Protein 6GX2 (pdb70)

GO terms:
  GO:0004380 glycoprotein-fucosylgalactoside alpha-N-acetylgalactosaminyltransferase activi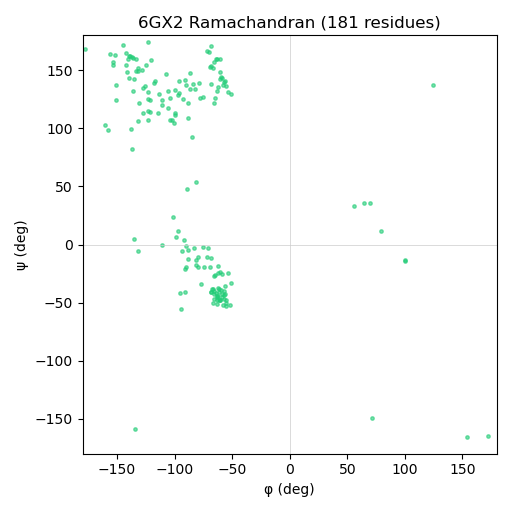ty (F, EXP)
  GO:0004381 fucosylgalactoside 3-alpha-galactosyltransferase activity (F, EXP)
  GO:0005794 Golgi apparatus (C, IDA)
  GO:0000139 Golgi membrane (C, TAS)
  GO:0005576 extracellular region (C, TAS)
  GO:0000166 nucleotide binding (F, IMP)
  GO:0030145 manganese ion binding (F, IMP)
  GO:0003823 antigen binding (F, IMP)

Nearest PDB structures (foldseek):
  5bxc-assembly1_A  TM=1.002E+00  e=4.388E-66  Homo sapiens
  5m79-assembly1_A  TM=1.002E+00  e=5.621E-66  Homo sapiens
  5c1g-assembly1_A-2  TM=1.000E+00  e=1.780E-63  Homo sapiens
  2rj6-assembly1_A  TM=9.856E-01  e=3.654E-61  Homo sapiens
  2riz-assembly1_A  TM=9.857E-01  e=9.250E-61  Homo sapiens

Structure (mmCIF, N/CA/C/O backbone):
data_6GX2
#
_entry.id   6GX2
#
_cell.length_a   52.569
_cell.length_b   148.682
_cell.length_c   79.677
_cell.angle_alpha   90.00
_cell.angle_beta   90.00
_cell.angle_gamma   90.00
#
_symmetry.space_group_name_H-M   'C 2 2 21'
#
loop_
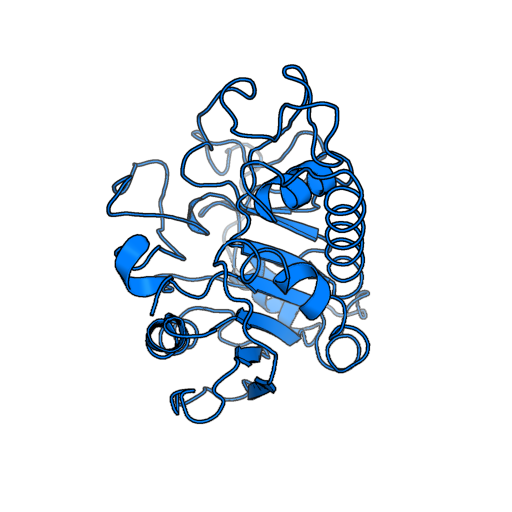_entity.id
_entity.type
_entity.pdbx_description
1 polymer 'ABO blood group (transferase A, alpha 1-3-N-acetylgalactosaminyltransferase transferase B, alpha 1-3-galactosyltransferase)'
2 non-polymer 'MANGANESE (II) ION'
3 non-polymer "URIDINE-5'-DIPHOSPHATE"
4 non-polymer GLYCEROL
5 non-polymer 1,2-ETHANEDIOL
6 non-polymer 'SULFATE ION'
7 water water
#
loop_
_atom_site.group_PDB
_atom_site.id
_atom_site.type_symbol
_atom_site.label_atom_id
_atom_site.label_alt_id
_atom_site.label_comp_id
_atom_site.label_asym_id
_atom_site.label_entity_id
_atom_site.label_seq_id
_atom_site.pdbx_PDB_ins_code
_atom_site.Cartn_x
_atom_site.Cartn_y
_atom_site.Cartn_z
_atom_site.occupancy
_atom_site.B_iso_or_equiv
_atom_site.auth_seq_id
_atom_site.auth_comp_id
_atom_site.auth_asym_id
_atom_site.auth_atom_id
_atom_site.pdbx_PDB_model_num
ATOM 1 N N . ALA A 1 2 ? -12.404 -33.648 -20.874 0.70 23.43 58 ALA A N 1
ATOM 2 C CA . ALA A 1 2 ? -11.062 -34.316 -20.574 0.70 26.34 58 ALA A CA 1
ATOM 3 C C . ALA A 1 2 ? -9.950 -33.253 -20.611 0.70 26.61 58 ALA A C 1
ATOM 4 O O . ALA A 1 2 ? -10.249 -32.141 -20.982 0.70 32.52 58 ALA A O 1
ATOM 6 N N . ILE A 1 3 ? -8.717 -33.596 -20.172 0.70 31.43 59 ILE A N 1
ATOM 7 C CA . ILE A 1 3 ? -7.507 -32.702 -20.248 0.70 27.94 59 ILE A CA 1
ATOM 8 C C . ILE A 1 3 ? -6.404 -33.430 -21.019 0.70 30.49 59 ILE A C 1
ATOM 9 O O . ILE A 1 3 ? -6.234 -34.644 -20.875 0.70 37.38 59 ILE A O 1
ATOM 14 N N A GLY A 1 4 ? -5.558 -32.667 -21.713 0.50 38.29 60 GLY A N 1
ATOM 15 N N B GLY A 1 4 ? -5.717 -32.662 -21.872 0.50 28.83 60 GLY A N 1
ATOM 16 C CA A GLY A 1 4 ? -4.385 -33.209 -22.381 0.50 40.93 60 GLY A CA 1
ATOM 17 C CA B GLY A 1 4 ? -4.532 -33.098 -22.567 0.50 26.87 60 GLY A CA 1
ATOM 18 C C A GLY A 1 4 ? -4.453 -32.886 -23.854 0.50 42.41 60 GLY A C 1
ATOM 19 C C B GLY A 1 4 ? -4.848 -34.111 -23.650 0.50 22.13 60 GLY A C 1
ATOM 20 O O A GLY A 1 4 ? -3.625 -33.310 -24.645 0.50 48.69 60 GLY A O 1
ATOM 21 O O B GLY A 1 4 ? -4.037 -34.969 -23.935 0.50 30.88 60 GLY A O 1
ATOM 22 N N A GLU A 1 5 ? -5.507 -32.144 -24.190 0.50 39.74 61 GLU A N 1
ATOM 23 N N B GLU A 1 5 ? -6.046 -34.028 -24.242 0.50 22.79 61 GLU A N 1
ATOM 24 C CA A GLU A 1 5 ? -5.746 -31.671 -25.515 0.50 31.80 61 GLU A CA 1
ATOM 25 C CA B GLU A 1 5 ? -6.411 -34.928 -25.343 0.50 20.45 61 GLU A CA 1
ATOM 26 C C A GLU A 1 5 ? -5.940 -32.759 -26.575 0.50 24.43 61 GLU A C 1
ATOM 27 C C B GLU A 1 5 ? -6.349 -34.163 -26.658 0.50 16.87 61 GLU A C 1
ATOM 28 O O A GLU A 1 5 ? -4.985 -33.145 -27.309 0.50 20.44 61 GLU A O 1
ATOM 29 O O B GLU A 1 5 ? -6.309 -32.936 -26.636 0.50 17.50 61 GLU A O 1
ATOM 40 N N A PHE A 1 6 ? -7.197 -33.220 -26.665 0.50 17.21 62 PHE A N 1
ATOM 41 N N B PHE A 1 6 ? -6.371 -34.904 -27.774 0.50 17.05 62 PHE A N 1
ATOM 42 C CA A PHE A 1 6 ? -7.649 -33.800 -27.908 0.50 16.36 62 PHE A CA 1
ATOM 43 C CA B PHE A 1 6 ? -6.404 -34.323 -29.105 0.50 16.00 62 PHE A CA 1
ATOM 44 C C A PHE A 1 6 ? -7.295 -32.861 -29.058 0.50 13.31 62 PHE A C 1
ATOM 45 C C B PHE A 1 6 ? -7.497 -33.252 -29.168 0.50 17.10 62 PHE A C 1
ATOM 46 O O A PHE A 1 6 ? -7.295 -31.638 -28.884 0.50 14.47 62 PHE A O 1
ATOM 47 O O B PHE A 1 6 ? -8.612 -33.435 -28.703 0.50 19.17 62 PHE A O 1
ATOM 62 N N A MET A 1 7 ? -7.005 -33.452 -30.223 0.50 12.68 63 MET A N 1
ATOM 63 N N B MET A 1 7 ? -7.131 -32.127 -29.783 0.50 19.30 63 MET A N 1
ATOM 64 C CA A MET A 1 7 ? -6.797 -32.707 -31.450 0.50 13.84 63 MET A CA 1
ATOM 65 C CA B MET A 1 7 ? -7.873 -30.903 -29.774 0.50 19.46 63 MET A CA 1
ATOM 66 C C A MET A 1 7 ? -8.159 -32.243 -31.976 0.50 12.15 63 MET A C 1
ATOM 67 C C B MET A 1 7 ? -8.219 -30.598 -31.237 0.50 17.37 63 MET A C 1
ATOM 68 O O A MET A 1 7 ? -8.986 -33.076 -32.302 0.50 14.87 63 MET A O 1
ATOM 69 O O B MET A 1 7 ? -7.298 -30.356 -32.046 0.50 20.13 63 MET A O 1
ATOM 78 N N A VAL A 1 8 ? -8.386 -30.928 -32.044 0.60 13.00 64 VAL A N 1
ATOM 79 N N B VAL A 1 8 ? -9.515 -30.646 -31.612 0.40 15.21 64 VAL A N 1
ATOM 80 C CA A VAL A 1 8 ? -9.678 -30.326 -32.386 0.60 12.09 64 VAL A CA 1
ATOM 81 C CA B VAL A 1 8 ? -10.011 -30.325 -32.980 0.40 13.78 64 VAL A CA 1
ATOM 82 C C A VAL A 1 8 ? -9.323 -29.020 -33.098 0.60 11.78 64 VAL A C 1
ATOM 83 C C B VAL A 1 8 ? -9.820 -28.825 -33.255 0.40 10.92 64 VAL A C 1
ATOM 84 O O A VAL A 1 8 ? -8.213 -28.504 -32.990 0.60 15.02 64 VAL A O 1
ATOM 85 O O B VAL A 1 8 ? -9.676 -28.037 -32.328 0.40 10.83 64 VAL A O 1
ATOM 92 N N A SER A 1 9 ? -10.250 -28.515 -33.900 0.50 10.89 65 SER A N 1
ATOM 93 N N B SER A 1 9 ? -9.854 -28.444 -34.540 0.50 10.96 65 SER A N 1
ATOM 94 C CA A SER A 1 9 ? -10.051 -27.293 -34.633 0.50 10.26 65 SER A CA 1
ATOM 95 C CA B SER A 1 9 ? -9.860 -27.052 -34.942 0.50 10.84 65 SER A CA 1
ATOM 96 C C A SER A 1 9 ? -11.130 -26.288 -34.236 0.50 9.71 65 SER A C 1
ATOM 97 C C B SER A 1 9 ? -11.027 -26.293 -34.297 0.50 9.84 65 SER A C 1
ATOM 98 O O A SER A 1 9 ? -12.312 -26.648 -34.208 0.50 11.90 65 SER A O 1
ATOM 99 O O B SER A 1 9 ? -12.145 -26.806 -34.152 0.50 12.07 65 SER A O 1
ATOM 104 N N . LEU A 1 10 ? -10.771 -25.029 -34.001 1.00 8.84 66 LEU A N 1
ATOM 105 C CA . LEU A 1 10 ? -11.801 -24.050 -33.754 1.00 8.40 66 LEU A CA 1
ATOM 106 C C . LEU A 1 10 ? -12.575 -23.791 -35.032 1.00 8.81 66 LEU A C 1
ATOM 107 O O . LEU A 1 10 ? -12.016 -23.780 -36.123 1.00 11.05 66 LEU A O 1
ATOM 112 N N . PRO A 1 11 ? -13.883 -23.484 -34.924 1.00 9.41 67 PRO A N 1
ATOM 113 C CA . PRO A 1 11 ? -14.610 -23.004 -36.086 1.00 10.23 67 PRO A CA 1
ATOM 114 C C . PRO A 1 11 ? -14.200 -21.580 -36.462 1.00 9.69 67 PRO A C 1
ATOM 115 O O . PRO A 1 11 ? -13.585 -20.873 -35.646 1.00 10.60 67 PRO A O 1
ATOM 119 N N . ARG A 1 12 ? -14.578 -21.130 -37.660 1.00 9.85 68 ARG A N 1
A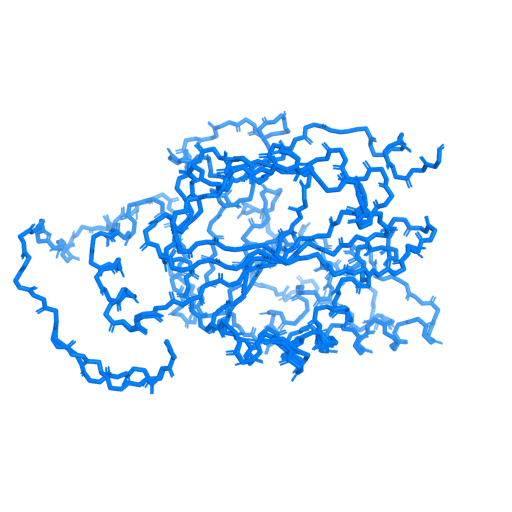TOM 120 C CA . ARG A 1 12 ? -14.445 -19.724 -38.025 1.00 9.98 68 ARG A CA 1
ATOM 121 C C . ARG A 1 12 ? -15.171 -18.881 -36.991 1.00 9.00 68 ARG A C 1
ATOM 122 O O . ARG A 1 12 ? -16.312 -19.170 -36.633 1.00 9.62 68 ARG A O 1
ATOM 130 N N . MET A 1 13 ? -14.540 -17.792 -36.576 1.00 8.76 69 MET A N 1
ATOM 131 C CA . MET A 1 13 ? -15.101 -16.839 -35.638 1.00 9.19 69 MET A CA 1
ATOM 132 C C . MET A 1 13 ? -14.746 -15.429 -36.098 1.00 10.28 69 MET A C 1
ATOM 133 O O . MET A 1 13 ? -13.648 -15.206 -36.566 1.00 13.90 69 MET A O 1
ATOM 138 N N . VAL A 1 14 ? -15.671 -14.487 -35.911 1.00 11.54 70 VAL A N 1
ATOM 139 C CA . VAL A 1 14 ? -15.464 -13.094 -36.224 1.00 12.53 70 VAL A CA 1
ATOM 140 C C . VAL A 1 14 ? -15.415 -12.338 -34.893 1.00 10.70 70 VAL A C 1
ATOM 141 O O . VAL A 1 14 ? -16.354 -12.340 -34.140 1.00 13.33 70 VAL A O 1
ATOM 145 N N . TYR A 1 15 ? -14.281 -11.679 -34.634 1.00 9.86 71 TYR A N 1
ATOM 146 C CA . TYR A 1 15 ? -14.104 -10.907 -33.413 1.00 10.20 71 TYR A CA 1
ATOM 147 C C . TYR A 1 15 ? -13.040 -9.864 -33.687 1.00 10.63 71 TYR A C 1
ATOM 148 O O . TYR A 1 15 ? -12.293 -9.952 -34.658 1.00 10.57 71 TYR A O 1
ATOM 157 N N . PRO A 1 16 ? -12.934 -8.838 -32.825 1.00 13.16 72 PRO A N 1
ATOM 158 C CA . PRO A 1 16 ? -11.951 -7.782 -33.047 1.00 14.14 72 PRO A CA 1
ATOM 159 C C . PRO A 1 16 ? -10.517 -8.329 -33.066 1.00 13.12 72 PRO A C 1
ATOM 160 O O . PRO A 1 16 ? -10.153 -9.165 -32.253 1.00 14.06 72 PRO A O 1
ATOM 164 N N . GLN A 1 17 ? -9.718 -7.755 -33.945 1.00 13.68 73 GLN A N 1
ATOM 165 C CA . GLN A 1 17 ? -8.313 -8.125 -34.024 1.00 12.78 73 GLN A CA 1
ATOM 166 C C . GLN A 1 17 ? -7.597 -7.692 -32.746 1.00 11.34 73 GLN A C 1
ATOM 167 O O . GLN A 1 17 ? -7.756 -6.543 -32.324 1.00 13.97 73 GLN A O 1
ATOM 173 N N A PRO A 1 18 ? -6.707 -8.545 -32.175 0.60 10.40 74 PRO A N 1
ATOM 174 N N B PRO A 1 18 ? -6.776 -8.548 -32.107 0.40 11.31 74 PRO A N 1
ATOM 175 C CA A PRO A 1 18 ? -5.837 -8.102 -31.088 0.60 9.69 74 PRO A CA 1
ATOM 176 C CA B PRO A 1 18 ? -5.946 -8.067 -31.003 0.40 10.80 74 PRO A CA 1
ATOM 177 C C A PRO A 1 18 ? -4.976 -6.935 -31.556 0.60 9.54 74 PRO A C 1
ATOM 178 C C B PRO A 1 18 ? -4.755 -7.202 -31.439 0.40 12.58 74 PRO A C 1
ATOM 179 O O A PRO A 1 18 ? -4.607 -6.877 -32.706 0.60 12.26 74 PRO A O 1
ATOM 180 O O B PRO A 1 18 ? -3.813 -7.716 -32.061 0.40 17.91 74 PRO A O 1
ATOM 187 N N A LYS A 1 19 ? -4.642 -6.069 -30.609 0.60 10.77 75 LYS A N 1
ATOM 188 N N B LYS A 1 19 ? -4.813 -5.921 -31.050 0.40 13.13 75 LYS A N 1
ATOM 189 C CA A LYS A 1 19 ? -3.932 -4.845 -30.867 0.60 12.78 75 LYS A CA 1
ATOM 190 C CA B LYS A 1 19 ? -3.822 -4.905 -31.382 0.40 14.44 75 LYS A CA 1
ATOM 191 C C A LYS A 1 19 ? -2.486 -4.973 -30.347 0.60 11.22 75 LYS A C 1
ATOM 192 C C B LYS A 1 19 ? -2.583 -5.067 -30.493 0.40 12.31 75 LYS A C 1
ATOM 193 O O A LYS A 1 19 ? -2.272 -4.680 -29.196 0.60 10.29 75 LYS A O 1
ATOM 194 O O B LYS A 1 19 ? -2.599 -4.874 -29.293 0.40 13.36 75 LYS A O 1
ATOM 205 N N . VAL A 1 20 ? -1.499 -5.376 -31.187 1.00 11.33 76 VAL A N 1
ATOM 206 C CA . VAL A 1 20 ? -0.190 -5.659 -30.637 1.00 10.05 76 VAL A CA 1
ATOM 207 C C . VAL A 1 20 ? 0.405 -4.449 -29.927 1.00 9.86 76 VAL A C 1
ATOM 208 O O . VAL A 1 20 ? 1.145 -4.592 -28.926 1.00 9.72 76 VAL A O 1
ATOM 212 N N . LEU A 1 21 ? 0.132 -3.255 -30.465 1.00 10.42 77 LEU A N 1
ATOM 213 C CA . LEU A 1 21 ? 0.735 -2.067 -29.956 1.00 11.79 77 LEU A CA 1
ATOM 214 C C . LEU A 1 21 ? -0.220 -1.270 -29.045 1.00 12.77 77 LEU A C 1
ATOM 215 O O . LEU A 1 21 ? 0.022 -0.082 -28.773 1.00 14.50 77 LEU A O 1
ATOM 220 N N . THR A 1 22 ? -1.212 -1.962 -28.457 1.00 12.91 78 THR A N 1
ATOM 221 C CA . THR A 1 22 ? -2.051 -1.365 -27.430 1.00 14.30 78 THR A CA 1
ATOM 222 C C . THR A 1 22 ? -2.162 -2.309 -26.246 1.00 13.12 78 THR A C 1
ATOM 223 O O . THR A 1 22 ? -2.648 -3.442 -26.409 1.00 14.87 78 THR A O 1
ATOM 227 N N A PRO A 1 23 ? -1.724 -1.888 -25.033 0.55 14.02 79 PRO A N 1
ATOM 228 N N B PRO A 1 23 ? -1.629 -1.961 -25.059 0.45 13.53 79 PRO A N 1
ATOM 229 C CA A PRO A 1 23 ? -1.823 -2.753 -23.860 0.55 13.07 79 PRO A CA 1
ATOM 230 C CA B PRO A 1 23 ? -1.873 -2.782 -23.881 0.45 13.93 79 PRO A CA 1
ATOM 231 C C A PRO A 1 23 ? -3.290 -3.013 -23.508 0.55 12.79 79 PRO A C 1
ATOM 232 C C B PRO A 1 23 ? -3.357 -3.084 -23.695 0.45 13.65 79 PRO A C 1
ATOM 233 O O A PRO A 1 23 ? -4.097 -2.091 -23.603 0.55 12.05 79 PRO A O 1
ATOM 234 O O B PRO A 1 23 ? -4.241 -2.282 -24.096 0.45 13.53 79 PRO A O 1
ATOM 241 N N . CYS A 1 24 ? -3.623 -4.245 -23.101 1.00 13.36 80 CYS A N 1
ATOM 242 C CA . CYS A 1 24 ? -5.031 -4.563 -22.780 1.00 14.10 80 CYS A CA 1
ATOM 243 C C . CYS A 1 24 ? -5.488 -3.898 -21.472 1.00 13.40 80 CYS A C 1
ATOM 244 O O . CYS A 1 24 ? -6.653 -3.679 -21.271 1.00 16.04 80 CYS A O 1
ATOM 247 N N . ARG A 1 25 ? -4.552 -3.636 -20.576 1.00 12.51 81 ARG A N 1
ATOM 248 C CA . ARG A 1 25 ? -4.793 -2.874 -19.353 1.00 12.23 81 ARG A CA 1
ATOM 249 C C . ARG A 1 25 ? -3.554 -1.996 -19.200 1.00 14.79 81 ARG A C 1
ATOM 250 O O . ARG A 1 25 ? -2.407 -2.475 -19.415 1.00 16.74 81 ARG A O 1
ATOM 258 N N A LYS A 1 26 ? -3.766 -0.744 -18.809 0.50 13.71 82 LYS A N 1
ATOM 259 N N B LYS A 1 26 ? -3.749 -0.730 -18.855 0.50 14.10 82 LYS A N 1
ATOM 260 C CA A LYS A 1 26 ? -2.675 0.199 -18.570 0.50 16.94 82 LYS A CA 1
ATOM 261 C CA B LYS A 1 26 ? -2.615 0.143 -18.588 0.50 17.09 82 LYS A CA 1
ATOM 262 C C A LYS A 1 26 ? -2.441 0.382 -17.066 0.50 15.94 82 LYS A C 1
ATOM 263 C C B LYS A 1 26 ? -2.579 0.548 -17.110 0.50 13.90 82 LYS A C 1
ATOM 264 O O A LYS A 1 26 ? -1.396 0.872 -16.634 0.50 17.99 82 LYS A O 1
ATOM 265 O O B LYS A 1 26 ? -1.810 1.405 -16.751 0.50 14.72 82 LYS A O 1
ATOM 276 N N . ASP A 1 27 ? -3.392 -0.096 -16.268 1.00 11.30 83 ASP A N 1
ATOM 277 C CA . ASP A 1 27 ? -3.453 0.210 -14.832 1.00 11.64 83 ASP A CA 1
ATOM 278 C C . ASP A 1 27 ? -2.994 -0.952 -13.944 1.00 11.07 83 ASP A C 1
ATOM 279 O O . ASP A 1 27 ? -2.866 -0.776 -12.744 1.00 13.68 83 ASP A O 1
ATOM 284 N N . VAL A 1 28 ? -2.851 -2.156 -14.511 1.00 9.64 84 VAL A N 1
ATOM 285 C CA . VAL A 1 28 ? -2.544 -3.352 -13.731 1.00 8.68 84 VAL A CA 1
ATOM 286 C C . VAL A 1 28 ? -1.556 -4.242 -14.478 1.00 8.44 84 VAL A C 1
ATOM 287 O O . VAL A 1 28 ? -1.454 -4.203 -15.688 1.00 9.36 84 VAL A O 1
ATOM 291 N N . LEU A 1 29 ? -0.914 -5.099 -13.699 1.00 7.79 85 LEU A N 1
ATOM 292 C CA . LEU A 1 29 ? -0.060 -6.166 -14.199 1.00 7.26 85 LEU A CA 1
ATOM 293 C C . LEU A 1 29 ? -0.932 -7.312 -14.689 1.00 6.53 85 LEU A C 1
ATOM 294 O O . LEU A 1 29 ? -1.742 -7.837 -13.922 1.00 6.95 85 LEU A O 1
ATOM 299 N N . VAL A 1 30 ? -0.733 -7.735 -15.952 1.00 6.25 86 VAL A N 1
ATOM 300 C CA . VAL A 1 30 ? -1.578 -8.783 -16.530 1.00 6.01 86 VAL A CA 1
ATOM 301 C C . VAL A 1 30 ? -0.840 -10.087 -16.786 1.00 5.46 86 VAL A C 1
ATOM 302 O O . VAL A 1 30 ? -1.420 -11.049 -17.275 1.00 5.44 86 VAL A O 1
ATOM 306 N N A VAL A 1 31 ? 0.445 -10.146 -16.398 0.60 6.24 87 VAL A N 1
ATOM 307 N N B VAL A 1 31 ? 0.463 -10.152 -16.467 0.40 5.99 87 VAL A N 1
ATOM 308 C CA A VAL A 1 31 ? 1.212 -11.377 -16.516 0.60 5.69 87 VAL A CA 1
ATOM 309 C CA B VAL A 1 31 ? 1.239 -11.400 -16.581 0.40 5.68 87 VAL A CA 1
ATOM 310 C C A VAL A 1 31 ? 2.253 -11.376 -15.396 0.60 5.21 87 VAL A C 1
ATOM 311 C C B VAL A 1 31 ? 2.257 -11.389 -15.432 0.40 5.04 87 VAL A C 1
ATOM 312 O O A VAL A 1 31 ? 2.855 -10.339 -15.115 0.60 6.81 87 VAL A O 1
ATOM 313 O O B VAL A 1 31 ? 2.854 -10.350 -15.168 0.40 5.86 87 VAL A O 1
ATOM 320 N N . THR A 1 32 ? 2.444 -12.524 -14.753 1.00 5.11 88 THR A N 1
ATOM 321 C CA . THR A 1 32 ? 3.442 -12.604 -13.701 1.00 5.40 88 THR A CA 1
ATOM 322 C C . THR A 1 32 ? 4.841 -12.692 -14.298 1.00 5.55 88 THR A C 1
ATOM 323 O O . THR A 1 32 ? 5.003 -12.984 -15.492 1.00 5.66 88 THR A O 1
ATOM 327 N N A PRO A 1 33 ? 5.891 -12.538 -13.472 0.55 5.80 89 PRO A N 1
ATOM 328 N N B PRO A 1 33 ? 5.905 -12.550 -13.488 0.45 6.09 89 PRO A N 1
ATOM 329 C CA A PRO A 1 33 ? 7.257 -12.688 -13.972 0.55 6.08 89 PRO A CA 1
ATOM 330 C CA B PRO A 1 33 ? 7.248 -12.671 -14.049 0.45 6.50 89 PRO A CA 1
ATOM 331 C C A PRO A 1 33 ? 7.620 -14.096 -14.439 0.55 5.59 89 PRO A C 1
ATOM 332 C C B PRO A 1 33 ? 7.634 -14.102 -14.431 0.45 5.66 89 PRO A C 1
ATOM 333 O O A PRO A 1 33 ? 8.651 -14.266 -15.086 0.55 6.85 89 PRO A O 1
ATOM 334 O O B PRO A 1 33 ? 8.688 -14.293 -15.030 0.45 6.53 89 PRO A O 1
ATOM 341 N N . TRP A 1 34 ? 6.790 -15.095 -14.123 1.00 5.38 90 TRP A N 1
ATOM 342 C CA . TRP A 1 34 ? 6.963 -16.431 -14.637 1.00 5.27 90 TRP A CA 1
ATOM 343 C C . TRP A 1 34 ? 5.967 -16.748 -15.764 1.00 5.12 90 TRP A C 1
ATOM 344 O O . TRP A 1 34 ? 5.747 -17.896 -16.103 1.00 6.32 90 TRP A O 1
ATOM 355 N N . LEU A 1 35 ? 5.445 -15.689 -16.380 1.00 4.96 91 LEU A N 1
ATOM 356 C CA . LEU A 1 35 ? 4.617 -15.790 -17.593 1.00 5.42 91 LEU A CA 1
ATOM 357 C C . LEU A 1 35 ? 3.298 -16.539 -17.335 1.00 5.97 91 LEU A C 1
ATOM 358 O O . LEU A 1 35 ? 2.768 -17.189 -18.209 1.00 9.88 91 LEU A O 1
ATOM 363 N N . ALA A 1 36 ? 2.726 -16.355 -16.152 1.00 5.18 92 ALA A N 1
ATOM 364 C CA . ALA A 1 36 ? 1.364 -16.783 -15.904 1.00 5.53 92 ALA A CA 1
ATOM 365 C C . ALA A 1 36 ? 0.441 -15.591 -16.103 1.00 5.08 92 ALA A C 1
ATOM 366 O O . ALA A 1 36 ? 0.654 -14.529 -15.495 1.00 5.90 92 ALA A O 1
ATOM 368 N N . PRO A 1 37 ? -0.642 -15.717 -16.875 1.00 5.11 93 PRO A N 1
ATOM 369 C CA . PRO A 1 37 ? -1.603 -14.625 -16.953 1.00 5.19 93 PRO A CA 1
ATOM 370 C C . PRO A 1 37 ? -2.192 -14.281 -15.574 1.00 4.63 93 PRO A C 1
ATOM 371 O O . PRO A 1 37 ? -2.452 -15.185 -14.785 1.00 5.29 93 PRO A O 1
ATOM 375 N N . ILE A 1 38 ? -2.425 -12.985 -15.364 1.00 4.69 94 ILE A N 1
ATOM 376 C CA . ILE A 1 38 ? -3.185 -12.485 -14.237 1.00 5.07 94 ILE A CA 1
ATOM 377 C C . ILE A 1 38 ? -4.532 -12.051 -14.813 1.00 4.92 94 ILE A C 1
ATOM 378 O O . ILE A 1 38 ? -4.596 -11.182 -15.691 1.00 5.42 94 ILE A O 1
ATOM 383 N N . VAL A 1 39 ? -5.602 -12.709 -14.367 1.00 4.68 95 VAL A N 1
ATOM 384 C CA . VAL A 1 39 ? -6.899 -12.628 -15.047 1.00 4.72 95 VAL A CA 1
ATOM 385 C C . VAL A 1 39 ? -7.705 -11.442 -14.507 1.00 4.98 95 VAL A C 1
ATOM 386 O O . VAL A 1 39 ? -8.191 -11.464 -13.364 1.00 5.49 95 VAL A O 1
ATOM 390 N N . TRP A 1 40 ? -7.832 -10.426 -15.364 1.00 5.61 96 TRP A N 1
ATOM 391 C CA . TRP A 1 40 ? -8.624 -9.228 -15.156 1.00 5.94 96 TRP A CA 1
ATOM 392 C C . TRP A 1 40 ? -9.599 -9.072 -16.323 1.00 5.90 96 TRP A C 1
ATOM 393 O O . TRP A 1 40 ? -9.306 -9.477 -17.460 1.00 6.34 96 TRP A O 1
ATOM 404 N N . GLU A 1 41 ? -10.715 -8.387 -16.080 1.00 6.11 97 GLU A N 1
ATOM 405 C CA . GLU A 1 41 ? -11.563 -8.031 -17.202 1.00 6.62 97 GLU A CA 1
ATOM 406 C C . GLU A 1 41 ? -10.773 -7.200 -18.205 1.00 6.79 97 GLU A C 1
ATOM 407 O O . GLU A 1 41 ? -10.034 -6.280 -17.835 1.00 7.76 97 GLU A O 1
ATOM 413 N N . GLY A 1 42 ? -10.959 -7.517 -19.485 1.00 7.48 98 GLY A N 1
ATOM 414 C CA . GLY A 1 42 ? -10.209 -6.855 -20.551 1.00 8.29 98 GLY A CA 1
ATOM 415 C C . GLY A 1 42 ? -9.035 -7.676 -21.061 1.00 8.39 98 GLY A C 1
ATOM 416 O O . GLY A 1 42 ? -8.474 -7.328 -22.103 1.00 12.71 98 GLY A O 1
ATOM 417 N N . THR A 1 43 ? -8.636 -8.728 -20.349 1.00 6.81 99 THR A N 1
ATOM 418 C CA . THR A 1 43 ? -7.503 -9.547 -20.784 1.00 6.75 99 THR A CA 1
ATOM 419 C C . THR A 1 43 ? -7.942 -10.690 -21.683 1.00 6.51 99 THR A C 1
ATOM 420 O O . THR A 1 43 ? -7.109 -11.259 -22.370 1.00 8.06 99 THR A O 1
ATOM 424 N N . PHE A 1 44 ? -9.232 -11.064 -21.661 1.00 6.42 100 PHE A N 1
ATOM 425 C CA . PHE A 1 44 ? -9.666 -12.269 -22.369 1.00 6.53 100 PHE A CA 1
ATOM 426 C C . PHE A 1 44 ? -10.918 -12.029 -23.198 1.00 6.11 100 PHE A C 1
ATOM 427 O O . PHE A 1 44 ? -11.789 -11.224 -22.839 1.00 6.98 100 PHE A O 1
ATOM 435 N N . ASN A 1 45 ? -10.993 -12.781 -24.282 1.00 6.23 101 ASN A N 1
ATOM 436 C CA . ASN A 1 45 ? -12.192 -12.932 -25.128 1.00 6.03 101 ASN A CA 1
ATOM 437 C C . ASN A 1 45 ? -12.835 -14.258 -24.719 1.00 5.74 101 ASN A C 1
ATOM 438 O O . ASN A 1 45 ? -12.351 -15.328 -25.065 1.00 6.01 101 ASN A O 1
ATOM 443 N N . ILE A 1 46 ? -13.937 -14.148 -23.963 1.00 5.96 102 ILE A N 1
ATOM 444 C CA . ILE A 1 46 ? -14.564 -15.312 -23.427 1.00 6.11 102 ILE A CA 1
ATOM 445 C C . ILE A 1 46 ? -15.123 -16.220 -24.518 1.00 6.00 102 ILE A C 1
ATOM 446 O O . ILE A 1 46 ? -15.299 -17.421 -24.318 1.00 6.43 102 ILE A O 1
ATOM 451 N N . ASP A 1 47 ? -15.462 -15.657 -25.691 1.00 6.40 103 ASP A N 1
ATOM 452 C CA . ASP A 1 47 ? -15.983 -16.504 -26.759 1.00 6.87 103 ASP A CA 1
ATOM 453 C C . ASP A 1 47 ? -14.934 -17.500 -27.268 1.00 6.00 103 ASP A C 1
ATOM 454 O O . ASP A 1 47 ? -15.252 -18.653 -27.540 1.00 7.16 103 ASP A O 1
ATOM 459 N N . ILE A 1 48 ? -13.686 -17.033 -27.388 1.00 5.98 104 ILE A N 1
ATOM 460 C CA . ILE A 1 48 ? -12.606 -17.930 -27.818 1.00 6.16 104 ILE A CA 1
ATOM 461 C C . ILE A 1 48 ? -12.379 -18.999 -26.755 1.00 5.66 104 ILE A C 1
ATOM 462 O O . ILE A 1 48 ? -12.285 -20.196 -27.057 1.00 6.42 104 ILE A O 1
ATOM 467 N N . LEU A 1 49 ? -12.295 -18.572 -25.485 1.00 5.97 105 LEU A N 1
ATOM 468 C CA . LEU A 1 49 ? -12.024 -19.510 -24.418 1.00 5.89 105 LEU A CA 1
ATOM 469 C C . LEU A 1 49 ? -13.163 -20.525 -24.280 1.00 5.70 105 LEU A C 1
ATOM 470 O O . LEU A 1 49 ? -12.933 -21.727 -24.080 1.00 6.05 105 LEU A O 1
ATOM 475 N N . ASN A 1 50 ? -14.424 -20.073 -24.376 1.00 5.83 106 ASN A N 1
ATOM 476 C CA . ASN A 1 50 ? -15.535 -21.022 -24.290 1.00 5.77 106 ASN A CA 1
ATOM 477 C C . ASN A 1 50 ? -15.449 -22.078 -25.374 1.00 6.16 106 ASN A C 1
ATOM 478 O O . ASN A 1 50 ? -15.721 -23.253 -25.121 1.00 7.30 106 ASN A O 1
ATOM 483 N N . GLU A 1 51 ? -15.109 -21.668 -26.602 1.00 6.57 107 GLU A N 1
ATOM 484 C CA . GLU A 1 51 ? -14.929 -22.630 -27.670 1.00 7.44 107 GLU A CA 1
ATOM 485 C C . GLU A 1 51 ? -13.853 -23.649 -27.304 1.00 6.75 107 GLU A C 1
ATOM 486 O O . GLU A 1 51 ? -14.041 -24.855 -27.467 1.00 7.67 107 GLU A O 1
ATOM 492 N N . GLN A 1 52 ? -12.681 -23.149 -26.902 1.00 6.82 108 GLN A N 1
ATOM 493 C CA . GLN A 1 52 ? -11.571 -24.058 -26.601 1.00 6.92 108 GLN A CA 1
ATOM 494 C C . GLN A 1 52 ? -11.979 -25.097 -25.568 1.00 6.94 108 GLN A C 1
ATOM 495 O O . GLN A 1 52 ? -11.678 -26.278 -25.706 1.00 8.43 108 GLN A O 1
ATOM 501 N N . PHE A 1 53 ? -12.609 -24.655 -24.462 1.00 6.61 109 PHE A N 1
ATOM 502 C CA . PHE A 1 53 ? -12.925 -25.578 -23.389 1.00 7.12 109 PHE A CA 1
ATOM 503 C C . PHE A 1 53 ? -14.136 -26.457 -23.706 1.00 7.15 109 PHE A C 1
ATOM 504 O O . PHE A 1 53 ? -14.152 -27.631 -23.303 1.00 8.31 109 PHE A O 1
ATOM 512 N N . ARG A 1 54 ? -15.124 -25.946 -24.437 1.00 7.19 110 ARG A N 1
ATOM 513 C CA . ARG A 1 54 ? -16.236 -26.808 -24.810 1.00 8.13 110 ARG A CA 1
ATOM 514 C C . ARG A 1 54 ? -15.768 -27.897 -25.770 1.00 8.03 110 ARG A C 1
ATOM 515 O O . ARG A 1 54 ? -16.304 -29.026 -25.703 1.00 9.53 110 ARG A O 1
ATOM 523 N N . LEU A 1 55 ? -14.854 -27.590 -26.702 1.00 8.41 111 LEU A N 1
ATOM 524 C CA . LEU A 1 55 ? -14.368 -28.610 -27.649 1.00 8.78 111 LEU A CA 1
ATOM 525 C C . LEU A 1 55 ? -13.620 -29.740 -26.946 1.00 9.72 111 LEU A C 1
ATOM 526 O O . LEU A 1 55 ? -13.458 -30.788 -27.511 1.00 12.52 111 LEU A O 1
ATOM 531 N N A GLN A 1 56 ? -13.058 -29.452 -25.764 0.60 9.88 112 GLN A N 1
ATOM 532 N N B GLN A 1 56 ? -13.314 -29.562 -25.659 0.40 8.80 112 GLN A N 1
ATOM 533 C CA A GLN A 1 56 ? -12.352 -30.465 -24.941 0.60 10.31 112 GLN A CA 1
ATOM 534 C CA B GLN A 1 56 ? -12.745 -30.632 -24.843 0.40 8.77 112 GLN A CA 1
ATOM 535 C C A GLN A 1 56 ? -13.315 -31.218 -24.016 0.60 10.46 112 GLN A C 1
ATOM 536 C C B GLN A 1 56 ? -13.803 -31.229 -23.905 0.40 8.43 112 GLN A C 1
ATOM 537 O O A GLN A 1 56 ? -12.886 -32.010 -23.167 0.60 11.81 112 GLN A O 1
ATOM 538 O O B GLN A 1 56 ? -13.490 -32.113 -23.110 0.40 9.50 112 GLN A O 1
ATOM 549 N N A ASN A 1 57 ? -14.608 -30.897 -24.095 0.50 9.84 113 ASN A N 1
ATOM 550 N N B ASN A 1 57 ? -15.048 -30.764 -23.964 0.50 8.70 113 ASN A N 1
ATOM 551 C CA A ASN A 1 57 ? -15.691 -31.431 -23.226 0.50 11.00 113 ASN A CA 1
ATOM 552 C CA B ASN A 1 57 ? -16.065 -31.349 -23.112 0.50 9.86 113 ASN A CA 1
ATOM 553 C C A ASN A 1 57 ? -15.262 -31.324 -21.758 0.50 10.53 113 ASN A C 1
ATOM 554 C C B ASN A 1 57 ? -15.616 -31.238 -21.653 0.50 8.48 113 ASN A C 1
ATOM 555 O O A ASN A 1 57 ? -15.095 -32.332 -21.043 0.50 14.26 113 ASN A O 1
ATOM 556 O O B ASN A 1 57 ? -15.746 -32.140 -20.856 0.50 8.17 113 ASN A O 1
ATOM 565 N N . THR A 1 58 ? -15.077 -30.084 -21.305 1.00 7.80 114 THR A N 1
ATOM 566 C CA . THR A 1 58 ? -14.502 -29.857 -19.981 1.00 7.20 114 THR A CA 1
ATOM 567 C C . THR A 1 58 ? -15.589 -29.963 -18.906 1.00 6.88 114 THR A C 1
ATOM 568 O O . THR A 1 58 ? -16.667 -29.361 -19.009 1.00 7.67 114 THR A O 1
ATOM 572 N N . THR A 1 59 ? -15.256 -30.673 -17.822 1.00 6.78 115 THR A N 1
ATOM 573 C CA . THR A 1 59 ? -16.074 -30.728 -16.624 1.00 6.26 115 THR A CA 1
ATOM 574 C C . THR A 1 59 ? -15.349 -30.070 -15.463 1.00 5.80 115 THR A C 1
ATOM 575 O O . THR A 1 59 ? -14.170 -30.388 -15.207 1.00 6.41 115 THR A O 1
ATOM 579 N N . ILE A 1 60 ? -16.031 -29.162 -14.774 1.00 5.74 116 ILE A N 1
ATOM 580 C CA . ILE A 1 60 ? -15.467 -28.419 -13.662 1.00 5.26 116 ILE A CA 1
ATOM 581 C C . ILE A 1 60 ? -16.146 -28.871 -12.386 1.00 5.67 116 ILE A C 1
ATOM 582 O O . ILE A 1 60 ? -17.381 -28.794 -12.267 1.00 6.55 116 ILE A O 1
ATOM 587 N N . GLY A 1 61 ? -15.341 -29.315 -11.419 1.00 5.47 117 GLY A N 1
ATOM 588 C CA . GLY A 1 61 ? -15.850 -29.559 -10.070 1.00 5.87 117 GLY A CA 1
ATOM 589 C C . GLY A 1 61 ? -15.702 -28.326 -9.211 1.00 5.97 117 GLY A C 1
ATOM 590 O O . GLY A 1 61 ? -14.676 -27.618 -9.306 1.00 7.25 117 GLY A O 1
ATOM 591 N N . LEU A 1 62 ? -16.685 -28.049 -8.357 1.00 5.88 118 LEU A N 1
ATOM 592 C CA . LEU A 1 62 ? -16.644 -26.948 -7.426 1.00 6.40 118 LEU A CA 1
ATOM 593 C C . LEU A 1 62 ? -16.826 -27.517 -6.039 1.00 6.59 118 LEU A C 1
ATOM 594 O O . LEU A 1 62 ? -17.891 -28.097 -5.765 1.00 8.22 118 LEU A O 1
ATOM 599 N N . THR A 1 63 ? -15.806 -27.411 -5.172 1.00 6.59 119 THR A N 1
ATOM 600 C CA . THR A 1 63 ? -15.903 -27.874 -3.797 1.00 6.15 119 THR A CA 1
ATOM 601 C C . THR A 1 63 ? -16.252 -26.716 -2.889 1.00 5.72 119 THR A C 1
ATOM 602 O O . THR A 1 63 ? -15.735 -25.604 -3.035 1.00 6.50 119 THR A O 1
ATOM 606 N N . VAL A 1 64 ? -17.120 -27.025 -1.920 1.00 5.95 120 VAL A N 1
ATOM 607 C CA . VAL A 1 64 ? -17.501 -26.039 -0.941 1.00 6.08 120 VAL A CA 1
ATOM 608 C C . VAL A 1 64 ? -17.856 -26.756 0.363 1.00 5.87 120 VAL A C 1
ATOM 609 O O . VAL A 1 64 ? -18.507 -27.810 0.326 1.00 6.75 120 VAL A O 1
ATOM 613 N N . PHE A 1 65 ? -17.396 -26.198 1.485 1.00 5.84 121 PHE A N 1
ATOM 614 C CA . PHE A 1 65 ? -17.633 -26.778 2.781 1.00 6.02 121 PHE A CA 1
ATOM 615 C C . PHE A 1 65 ? -18.677 -25.957 3.517 1.00 6.38 121 PHE A C 1
ATOM 616 O O . PHE A 1 65 ? -18.596 -24.724 3.621 1.00 6.83 121 PHE A O 1
ATOM 624 N N . ALA A 1 66 ? -19.673 -26.651 4.078 1.00 6.19 122 ALA A N 1
ATOM 625 C CA . ALA A 1 66 ? -20.735 -25.993 4.828 1.00 7.00 122 ALA A CA 1
ATOM 626 C C . ALA A 1 66 ? -20.934 -26.795 6.103 1.00 7.31 122 ALA A C 1
ATOM 627 O O . ALA A 1 66 ? -21.761 -27.704 6.173 1.00 8.97 122 ALA A O 1
ATOM 629 N N A ILE A 1 67 ? -20.163 -26.431 7.120 0.60 7.36 123 ILE A N 1
ATOM 630 N N B ILE A 1 67 ? -20.084 -26.486 7.091 0.40 7.17 123 ILE A N 1
ATOM 631 C CA A ILE A 1 67 ? -20.075 -27.209 8.324 0.60 8.08 123 ILE A CA 1
ATOM 632 C CA B ILE A 1 67 ? -19.963 -27.209 8.365 0.40 7.52 123 ILE A CA 1
ATOM 633 C C A ILE A 1 67 ? -20.658 -26.378 9.462 0.60 8.19 123 ILE A C 1
ATOM 634 C C B ILE A 1 67 ? -20.662 -26.380 9.449 0.40 7.90 123 ILE A C 1
ATOM 635 O O A ILE A 1 67 ? -20.414 -25.171 9.567 0.60 8.28 123 ILE A O 1
ATOM 636 O O B ILE A 1 67 ? -20.460 -25.165 9.531 0.40 7.90 123 ILE A O 1
ATOM 645 N N . LYS A 1 68 ? -21.454 -27.044 10.301 1.00 8.54 124 LYS A N 1
ATOM 646 C CA . LYS A 1 68 ? -22.115 -26.375 11.427 1.00 9.21 124 LYS A CA 1
ATOM 647 C C . LYS A 1 68 ? -22.973 -25.237 10.879 1.00 9.08 124 LYS A C 1
ATOM 648 O O . LYS A 1 68 ? -23.765 -25.458 9.984 1.00 9.83 124 LYS A O 1
ATOM 654 N N . LYS A 1 69 ? -22.864 -24.027 11.428 1.00 9.07 125 LYS A N 1
ATOM 655 C CA . LYS A 1 69 ? -23.822 -22.993 11.085 1.00 10.50 125 LYS A CA 1
ATOM 656 C C . LYS A 1 69 ? -23.641 -22.467 9.667 1.00 10.24 125 LYS A C 1
ATOM 657 O O . LYS A 1 69 ? -24.521 -21.757 9.147 1.00 10.86 125 LYS A O 1
ATOM 663 N N . TYR A 1 70 ? -22.533 -22.836 9.004 1.00 8.25 126 TYR A N 1
ATOM 664 C CA . TYR A 1 70 ? -22.282 -22.311 7.657 1.00 8.03 126 TYR A CA 1
ATOM 665 C C . TYR A 1 70 ? -23.167 -22.966 6.583 1.00 7.70 126 TYR A C 1
ATOM 666 O O . TYR A 1 70 ? -23.187 -22.479 5.449 1.00 7.83 126 TYR A O 1
ATOM 675 N N . VAL A 1 71 ? -24.014 -23.946 6.969 1.00 7.67 127 VAL A N 1
ATOM 676 C CA . VAL A 1 71 ? -25.046 -24.405 6.051 1.00 8.34 127 VAL A CA 1
ATOM 677 C C . VAL A 1 71 ? -25.974 -23.253 5.626 1.00 8.15 127 VAL A C 1
ATOM 678 O O . VAL A 1 71 ? -26.520 -23.306 4.525 1.00 8.94 127 VAL A O 1
ATOM 682 N N . ALA A 1 72 ? -26.106 -22.210 6.445 1.00 8.26 128 ALA A N 1
ATOM 683 C CA . ALA A 1 72 ? -26.981 -21.098 6.119 1.00 9.36 128 ALA A CA 1
ATOM 684 C C . ALA A 1 72 ? -26.545 -20.369 4.843 1.00 8.71 128 ALA A C 1
ATOM 685 O O . ALA A 1 72 ? -27.360 -19.701 4.227 1.00 9.98 128 ALA A O 1
ATOM 687 N N . PHE A 1 73 ? -25.266 -20.450 4.487 1.00 7.69 129 PHE A N 1
ATOM 688 C CA . PHE A 1 73 ? -24.761 -19.763 3.316 1.00 7.04 129 PHE A CA 1
ATOM 689 C C . PHE A 1 73 ? -25.015 -20.513 2.008 1.00 6.43 129 PHE A C 1
ATOM 690 O O . PHE A 1 73 ? -24.796 -19.945 0.928 1.00 7.01 129 PHE A O 1
ATOM 698 N N . LEU A 1 74 ? -25.402 -21.778 2.064 1.00 6.88 130 LEU A N 1
ATOM 699 C CA . LEU A 1 74 ? -25.466 -22.590 0.871 1.00 6.77 130 LEU A CA 1
ATOM 700 C C . LEU A 1 74 ? -26.472 -22.094 -0.153 1.00 6.75 130 LEU A C 1
ATOM 701 O O . LEU A 1 74 ? -26.215 -22.180 -1.361 1.00 7.06 130 LEU A O 1
ATOM 706 N N A LYS A 1 75 ? -27.666 -21.691 0.272 0.70 6.88 131 LYS A N 1
ATOM 707 N N B LYS A 1 75 ? -27.660 -21.673 0.304 0.30 6.77 131 LYS A N 1
ATOM 708 C CA A LYS A 1 75 ? -28.687 -21.403 -0.741 0.70 7.30 131 LYS A CA 1
ATOM 709 C CA B LYS A 1 75 ? -28.747 -21.324 -0.627 0.30 7.32 131 LYS A CA 1
ATOM 710 C C A LYS A 1 75 ? -28.233 -20.271 -1.662 0.70 6.80 131 LYS A C 1
ATOM 711 C C B LYS A 1 75 ? -28.268 -20.270 -1.624 0.30 6.59 131 LYS A C 1
ATOM 712 O O A LYS A 1 75 ? -28.335 -20.383 -2.887 0.70 7.46 131 LYS A O 1
ATOM 713 O O B LYS A 1 75 ? -28.391 -20.443 -2.842 0.30 6.58 131 LYS A O 1
ATOM 724 N N . LEU A 1 76 ? -27.761 -19.158 -1.083 1.00 6.80 132 LEU A N 1
ATOM 725 C CA . LEU A 1 76 ? -27.326 -18.052 -1.925 1.00 6.98 132 LEU A CA 1
ATOM 726 C C . LEU A 1 76 ? -26.092 -18.440 -2.731 1.00 6.64 132 LEU A C 1
ATOM 727 O O . LEU A 1 76 ? -25.952 -18.056 -3.903 1.00 6.63 132 LEU A O 1
ATOM 732 N N . PHE A 1 77 ? -25.165 -19.163 -2.107 1.00 6.20 133 PHE A N 1
ATOM 733 C CA . PHE A 1 77 ? -23.949 -19.588 -2.819 1.00 6.06 133 PHE A CA 1
ATOM 734 C C . PHE A 1 77 ? -24.338 -20.350 -4.079 1.00 5.83 133 PHE A C 1
ATOM 735 O O . PHE A 1 77 ? -23.851 -20.065 -5.189 1.00 6.14 133 PHE A O 1
ATOM 743 N N . LEU A 1 78 ? -25.185 -21.373 -3.927 1.00 6.14 134 LEU A N 1
ATOM 744 C CA . LEU A 1 78 ? -25.511 -22.251 -5.035 1.00 6.27 134 LEU A CA 1
ATOM 745 C C . LEU A 1 78 ? -26.415 -21.563 -6.069 1.00 6.40 134 LEU A C 1
ATOM 746 O O . LEU A 1 78 ? -26.235 -21.742 -7.271 1.00 6.96 134 LEU A O 1
ATOM 751 N N A GLU A 1 79 ? -27.403 -20.785 -5.598 0.60 6.51 135 GLU A N 1
ATOM 752 N N B GLU A 1 79 ? -27.386 -20.776 -5.615 0.40 6.32 135 GLU A N 1
ATOM 753 C CA A GLU A 1 79 ? -28.265 -20.037 -6.534 0.60 7.18 135 GLU A CA 1
ATOM 754 C CA B GLU A 1 79 ? -28.266 -20.159 -6.586 0.40 6.74 135 GLU A CA 1
ATOM 755 C C A GLU A 1 79 ? -27.451 -19.131 -7.435 0.60 6.84 135 GLU A C 1
ATOM 756 C C B GLU A 1 79 ? -27.526 -19.085 -7.399 0.40 6.66 135 GLU A C 1
ATOM 757 O O A GLU A 1 79 ? -27.667 -19.049 -8.638 0.60 7.57 135 GLU A O 1
ATOM 758 O O B GLU A 1 79 ? -27.833 -18.887 -8.569 0.40 7.35 135 GLU A O 1
ATOM 769 N N . THR A 1 80 ? -26.530 -18.409 -6.812 1.00 6.29 136 THR A N 1
ATOM 770 C CA . THR A 1 80 ? -25.746 -17.467 -7.582 1.00 6.44 136 THR A CA 1
ATOM 771 C C . THR A 1 80 ? -24.692 -18.184 -8.437 1.00 6.01 136 THR A C 1
ATOM 772 O O . THR A 1 80 ? -24.408 -17.706 -9.555 1.00 6.86 136 THR A O 1
ATOM 776 N N . ALA A 1 81 ? -24.175 -19.331 -7.973 1.00 5.45 137 ALA A N 1
ATOM 777 C CA . ALA A 1 81 ? -23.299 -20.119 -8.839 1.00 5.58 137 ALA A CA 1
ATOM 778 C C . ALA A 1 81 ? -24.043 -20.525 -10.103 1.00 5.65 137 ALA A C 1
ATOM 779 O O . ALA A 1 81 ? -23.490 -20.558 -11.190 1.00 5.85 137 ALA A O 1
ATOM 781 N N . GLU A 1 82 ? -25.337 -20.882 -9.969 1.00 6.11 138 GLU A N 1
ATOM 782 C CA . GLU A 1 82 ? -26.116 -21.244 -11.139 1.00 6.30 138 GLU A CA 1
ATOM 783 C C . GLU A 1 82 ? -26.226 -20.104 -12.144 1.00 6.17 138 GLU A C 1
ATOM 784 O O . GLU A 1 82 ? -26.328 -20.375 -13.343 1.00 7.84 138 GLU A O 1
ATOM 790 N N A LYS A 1 83 ? -26.236 -18.855 -11.686 0.55 6.26 139 LYS A N 1
ATOM 791 N N B LYS A 1 83 ? -26.226 -18.864 -11.675 0.45 6.47 139 LYS A N 1
ATOM 792 C CA A LYS A 1 83 ? -26.325 -17.722 -12.583 0.55 7.01 139 LYS A CA 1
ATOM 793 C CA B LYS A 1 83 ? -26.326 -17.732 -12.544 0.45 7.68 139 LYS A CA 1
ATOM 794 C C A LYS A 1 83 ? -24.995 -17.376 -13.233 0.55 7.07 139 LYS A C 1
ATOM 795 C C B LYS A 1 83 ? -25.004 -17.391 -13.226 0.45 7.27 139 LYS A C 1
ATOM 796 O O A LYS A 1 83 ? -24.981 -16.811 -14.323 0.55 8.78 139 LYS A O 1
ATOM 797 O O B LYS A 1 83 ? -25.003 -16.846 -14.327 0.45 8.70 139 LYS A O 1
ATOM 808 N N . HIS A 1 84 ? -23.880 -17.656 -12.550 1.00 6.10 140 HIS A N 1
ATOM 809 C CA . HIS A 1 84 ? -22.606 -17.031 -12.928 1.00 6.05 140 HIS A CA 1
ATOM 810 C C . HIS A 1 84 ? -21.422 -17.968 -13.119 1.00 5.81 140 HIS A C 1
ATOM 811 O O . HIS A 1 84 ? -20.421 -17.515 -13.690 1.00 6.36 140 HIS A O 1
ATOM 818 N N . PHE A 1 85 ? -21.452 -19.193 -12.596 1.00 5.50 141 PHE A N 1
ATOM 819 C CA . PHE A 1 85 ? -20.255 -20.045 -12.567 1.00 5.24 141 PHE A CA 1
ATOM 820 C C . PHE A 1 85 ? -20.305 -21.056 -13.700 1.00 5.21 141 PHE A C 1
ATOM 821 O O . PHE A 1 85 ? -21.135 -21.970 -13.729 1.00 5.69 141 PHE A O 1
ATOM 829 N N . MET A 1 86 ? -19.380 -20.908 -14.660 1.00 4.96 142 MET A N 1
ATOM 830 C CA . MET A 1 86 ? -19.180 -21.901 -15.710 1.00 5.25 142 MET A CA 1
ATOM 831 C C . MET A 1 86 ? -20.454 -22.205 -16.508 1.00 5.36 142 MET A C 1
ATOM 832 O O . MET A 1 86 ? -20.633 -23.319 -16.973 1.00 6.40 142 MET A O 1
ATOM 837 N N . VAL A 1 87 ? -21.327 -21.218 -16.691 1.00 6.01 143 VAL A N 1
ATOM 838 C CA . VAL A 1 87 ? -22.580 -21.499 -17.402 1.00 7.10 143 VAL A CA 1
ATOM 839 C C . VAL A 1 87 ? -22.271 -21.913 -18.823 1.00 6.58 143 VAL A C 1
ATOM 840 O O . VAL A 1 87 ? -21.491 -21.264 -19.542 1.00 7.46 143 VAL A O 1
ATOM 844 N N . GLY A 1 88 ? -22.891 -23.008 -19.237 1.00 6.86 144 GLY A N 1
ATOM 845 C CA . GLY A 1 88 ? -22.696 -23.616 -20.534 1.00 7.80 144 GLY A CA 1
ATOM 846 C C . GLY A 1 88 ? -21.771 -24.813 -20.549 1.00 6.88 144 GLY A C 1
ATOM 847 O O . GLY A 1 88 ? -21.706 -25.540 -21.529 1.00 7.68 144 GLY A O 1
ATOM 848 N N . HIS A 1 89 ? -21.025 -24.989 -19.442 1.00 6.47 145 HIS A N 1
ATOM 849 C CA . HIS A 1 89 ? -20.082 -26.075 -19.281 1.00 6.38 145 HIS A CA 1
ATOM 850 C C . HIS A 1 89 ? -20.633 -27.100 -18.294 1.00 6.04 145 HIS A C 1
ATOM 851 O O . HIS A 1 89 ? -21.559 -26.821 -17.509 1.00 6.36 145 HIS A O 1
ATOM 858 N N A ARG A 1 90 ? -20.060 -28.299 -18.296 0.50 6.86 146 ARG A N 1
ATOM 859 N N B ARG A 1 90 ? -20.062 -28.302 -18.300 0.50 6.84 146 ARG A N 1
ATOM 860 C CA A ARG A 1 90 ? -20.443 -29.311 -17.340 0.50 6.75 146 ARG A CA 1
ATOM 861 C CA B ARG A 1 90 ? -20.437 -29.325 -17.343 0.50 6.80 146 ARG A CA 1
ATOM 862 C C A ARG A 1 90 ? -19.875 -28.951 -15.967 0.50 5.94 146 ARG A C 1
ATOM 863 C C B ARG A 1 90 ? -19.874 -28.954 -15.968 0.50 5.74 146 ARG A C 1
ATOM 864 O O A ARG A 1 90 ? -18.687 -28.669 -15.840 0.50 7.07 146 ARG A O 1
ATOM 865 O O B ARG A 1 90 ? -18.688 -28.659 -15.840 0.50 6.13 146 ARG A O 1
ATOM 880 N N . VAL A 1 91 ? -20.736 -28.991 -14.947 1.00 5.67 147 VAL A N 1
ATOM 881 C CA . VAL A 1 91 ? -20.353 -28.641 -13.575 1.00 5.88 147 VAL A CA 1
ATOM 882 C C . VAL A 1 91 ? -20.795 -29.725 -12.628 1.00 5.99 147 VAL A C 1
ATOM 883 O O . VAL A 1 91 ? -21.927 -30.227 -12.724 1.00 7.58 147 VAL A O 1
ATOM 887 N N . HIS A 1 92 ? -19.927 -30.046 -11.677 1.00 5.90 148 HIS A N 1
ATOM 888 C CA . HIS A 1 92 ? -20.278 -30.968 -10.613 1.00 5.92 148 HIS A CA 1
ATOM 889 C C . HIS A 1 92 ? -19.949 -30.254 -9.290 1.00 5.79 148 HIS A C 1
ATOM 890 O O . HIS A 1 92 ? -18.782 -30.003 -8.987 1.00 6.58 148 HIS A O 1
ATOM 897 N N . TYR A 1 93 ? -20.985 -29.941 -8.515 1.00 5.91 149 TYR A N 1
ATOM 898 C CA . TYR A 1 93 ? -20.806 -29.357 -7.205 1.00 5.93 149 TYR A CA 1
ATOM 899 C C . TYR A 1 93 ? -20.566 -30.473 -6.196 1.00 5.78 149 TYR A C 1
ATOM 900 O O . TYR A 1 93 ? -21.273 -31.494 -6.227 1.00 7.07 149 TYR A O 1
ATOM 909 N N . TYR A 1 94 ? -19.625 -30.253 -5.278 1.00 6.05 150 TYR A N 1
ATOM 910 C CA . TYR A 1 94 ? -19.383 -31.178 -4.184 1.00 6.30 150 TYR A CA 1
ATOM 911 C C . TYR A 1 94 ? -19.532 -30.388 -2.898 1.00 6.47 150 TYR A C 1
ATOM 912 O O . TYR A 1 94 ? -18.699 -29.535 -2.564 1.00 6.95 150 TYR A O 1
ATOM 921 N N . VAL A 1 95 ? -20.644 -30.638 -2.193 1.00 6.20 151 VAL A N 1
ATOM 922 C CA . VAL A 1 95 ? -20.945 -29.958 -0.967 1.00 6.16 151 VAL A CA 1
ATOM 923 C C . VAL A 1 95 ? -20.555 -30.864 0.196 1.00 6.54 151 VAL A C 1
ATOM 924 O O . VAL A 1 95 ? -21.161 -31.915 0.425 1.00 7.57 151 VAL A O 1
ATOM 928 N N . PHE A 1 96 ? -19.508 -30.452 0.935 1.00 6.15 152 PHE A N 1
ATOM 929 C CA . PHE A 1 96 ? -19.025 -31.185 2.106 1.00 6.34 152 PHE A CA 1
ATOM 930 C C . PHE A 1 96 ? -19.730 -30.603 3.332 1.00 6.48 152 PHE A C 1
ATOM 931 O O . PHE A 1 96 ? -19.665 -29.400 3.578 1.00 7.37 152 PHE A O 1
ATOM 939 N N . THR A 1 97 ? -20.389 -31.465 4.111 1.00 6.85 153 THR A N 1
ATOM 940 C CA . THR A 1 97 ? -21.160 -30.964 5.238 1.00 7.24 153 THR A CA 1
ATOM 941 C C . THR A 1 97 ? -21.272 -32.025 6.313 1.00 7.12 153 THR A C 1
ATOM 942 O O . THR A 1 97 ? -21.245 -33.229 6.022 1.00 7.85 153 THR A O 1
ATOM 946 N N . ASP A 1 98 ? -21.467 -31.553 7.548 1.00 7.78 154 ASP A N 1
ATOM 947 C CA . ASP A 1 98 ? -21.842 -32.454 8.651 1.00 8.47 154 ASP A CA 1
ATOM 948 C C . ASP A 1 98 ? -23.355 -32.589 8.768 1.00 9.03 154 ASP A C 1
ATOM 949 O O . ASP A 1 98 ? -23.807 -33.356 9.642 1.00 10.74 154 ASP A O 1
ATOM 954 N N . GLN A 1 99 ? -24.138 -31.898 7.927 1.00 9.00 155 GLN A N 1
ATOM 955 C CA . GLN A 1 99 ? -25.603 -31.914 8.006 1.00 10.19 155 GLN A CA 1
ATOM 956 C C . GLN A 1 99 ? -26.194 -32.134 6.625 1.00 10.45 155 GLN A C 1
ATOM 957 O O . GLN A 1 99 ? -26.726 -31.192 6.016 1.00 11.31 155 GLN A O 1
ATOM 963 N N A PRO A 1 100 ? -26.155 -33.315 6.022 0.60 11.76 156 PRO A N 1
ATOM 964 N N B PRO A 1 100 ? -26.015 -33.407 6.163 0.40 12.22 156 PRO A N 1
ATOM 965 C CA A PRO A 1 100 ? -26.786 -33.438 4.709 0.60 11.41 156 PRO A CA 1
ATOM 966 C CA B PRO A 1 100 ? -26.162 -33.839 4.773 0.40 13.25 156 PRO A CA 1
ATOM 967 C C A PRO A 1 100 ? -28.221 -32.893 4.575 0.60 10.24 156 PRO A C 1
ATOM 968 C C B PRO A 1 100 ? -27.625 -33.914 4.344 0.40 11.91 156 PRO A C 1
ATOM 969 O O A PRO A 1 100 ? -28.555 -32.408 3.500 0.60 11.54 156 PRO A O 1
ATOM 970 O O B PRO A 1 100 ? -27.884 -34.023 3.169 0.40 14.95 156 PRO A O 1
ATOM 977 N N A ALA A 1 101 ? -29.030 -32.972 5.646 0.60 10.60 157 ALA A N 1
ATOM 978 N N B ALA A 1 101 ? -28.538 -33.829 5.309 0.40 9.04 157 ALA A N 1
ATOM 979 C CA A ALA A 1 101 ? -30.440 -32.616 5.573 0.60 12.42 157 ALA A CA 1
ATOM 980 C CA B ALA A 1 101 ? -29.958 -33.658 4.978 0.40 11.03 157 ALA A CA 1
ATOM 981 C C A ALA A 1 101 ? -30.644 -31.094 5.533 0.60 12.16 157 ALA A C 1
ATOM 982 C C B ALA A 1 101 ? -30.363 -32.169 4.947 0.40 11.33 157 ALA A C 1
ATOM 983 O O A ALA A 1 101 ? -31.745 -30.637 5.222 0.60 16.25 157 ALA A O 1
ATOM 984 O O B ALA A 1 101 ? -31.530 -31.861 4.629 0.40 15.02 157 ALA A O 1
ATOM 987 N N A ALA A 1 102 ? -29.554 -30.377 5.758 0.60 10.52 158 ALA A N 1
ATOM 988 N N B ALA A 1 102 ? -29.444 -31.238 5.270 0.40 10.59 158 ALA A N 1
ATOM 989 C CA A ALA A 1 102 ? -29.558 -28.938 5.699 0.60 10.86 158 ALA A CA 1
ATOM 990 C CA B ALA A 1 102 ? -29.823 -29.761 5.504 0.40 12.80 158 ALA A CA 1
ATOM 991 C C A ALA A 1 102 ? -29.156 -28.450 4.307 0.60 11.68 158 ALA A C 1
ATOM 992 C C B ALA A 1 102 ? -29.428 -28.770 4.372 0.40 13.67 158 ALA A C 1
ATOM 993 O O A ALA A 1 102 ? -29.134 -27.240 4.083 0.60 13.32 158 ALA A O 1
ATOM 994 O O B ALA A 1 102 ? -29.622 -27.560 4.407 0.40 15.60 158 ALA A O 1
ATOM 997 N N . VAL A 1 103 ? -28.837 -29.341 3.359 1.00 11.25 159 VAL A N 1
ATOM 998 C CA . VAL A 1 103 ? -28.438 -28.760 2.060 1.00 9.75 159 VAL A CA 1
ATOM 999 C C . VAL A 1 103 ? -29.706 -28.339 1.324 1.00 9.40 159 VAL A C 1
ATOM 1000 O O . VAL A 1 103 ? -30.634 -29.134 1.140 1.00 11.73 159 VAL A O 1
ATOM 1004 N N . PRO A 1 104 ? -29.818 -27.065 0.928 1.00 9.37 160 PRO A N 1
ATOM 1005 C CA . PRO A 1 104 ? -31.050 -26.604 0.281 1.00 9.56 160 PRO A CA 1
ATOM 1006 C C . PRO A 1 104 ? -31.216 -27.273 -1.084 1.00 9.52 160 PRO A C 1
ATOM 1007 O O . PRO A 1 104 ? -30.246 -27.606 -1.753 1.00 10.94 160 PRO A O 1
ATOM 1011 N N . ARG A 1 105 ? -32.476 -27.412 -1.505 1.00 10.50 161 ARG A N 1
ATOM 1012 C CA . ARG A 1 105 ? -32.824 -27.974 -2.795 1.00 11.21 161 ARG A CA 1
ATOM 1013 C C . ARG A 1 105 ? -32.770 -26.871 -3.843 1.00 10.28 161 ARG A C 1
ATOM 1014 O O . ARG A 1 105 ? -33.734 -26.159 -4.076 1.00 13.51 161 ARG A O 1
ATOM 1022 N N . VAL A 1 106 ? -31.651 -26.709 -4.484 1.00 10.36 162 VAL A N 1
ATOM 1023 C CA . VAL A 1 106 ? -31.432 -25.645 -5.466 1.00 9.57 162 VAL A CA 1
ATOM 1024 C C . VAL A 1 106 ? -31.614 -26.261 -6.844 1.00 9.44 162 VAL A C 1
ATOM 1025 O O . VAL A 1 106 ? -31.080 -27.304 -7.155 1.00 11.20 162 VAL A O 1
ATOM 1029 N N . THR A 1 107 ? -32.379 -25.562 -7.683 1.00 7.97 163 THR A N 1
ATOM 1030 C CA . THR A 1 107 ? -32.665 -26.011 -9.025 1.00 8.05 163 THR A CA 1
ATOM 1031 C C . THR A 1 107 ? -31.430 -25.798 -9.916 1.00 7.76 163 THR A C 1
ATOM 1032 O O . THR A 1 107 ? -30.917 -24.668 -9.945 1.00 9.39 163 THR A O 1
ATOM 1036 N N . LEU A 1 108 ? -31.004 -26.865 -10.591 1.00 7.69 164 LEU A N 1
ATOM 1037 C CA . LEU A 1 108 ? -29.772 -26.787 -11.400 1.00 8.03 164 LEU A CA 1
ATOM 1038 C C . LEU A 1 108 ? -30.097 -26.776 -12.883 1.00 7.64 164 LEU A C 1
ATOM 1039 O O . LEU A 1 108 ? -31.024 -27.421 -13.342 1.00 9.26 164 LEU A O 1
ATOM 1044 N N . GLY A 1 109 ? -29.271 -26.056 -13.644 1.00 7.05 165 GLY A N 1
ATOM 1045 C CA . GLY A 1 109 ? -29.337 -26.087 -15.090 1.00 7.11 165 GLY A CA 1
ATOM 1046 C C . GLY A 1 109 ? -28.878 -27.404 -15.641 1.00 6.70 165 GLY A C 1
ATOM 1047 O O . GLY A 1 109 ? -28.261 -28.229 -14.983 1.00 7.28 165 GLY A O 1
ATOM 1048 N N . THR A 1 110 ? -29.186 -27.616 -16.928 1.00 6.51 166 THR A N 1
ATOM 1049 C CA . THR A 1 110 ? -28.802 -28.849 -17.578 1.00 6.67 166 THR A CA 1
ATOM 1050 C C . THR A 1 110 ? -27.276 -29.020 -17.555 1.00 6.43 166 THR A C 1
ATOM 1051 O O . THR A 1 110 ? -26.529 -28.056 -17.683 1.00 6.81 166 THR A O 1
ATOM 1055 N N . GLY A 1 111 ? -26.840 -30.267 -17.402 1.00 6.97 167 GLY A N 1
ATOM 1056 C CA . GLY A 1 111 ? -25.405 -30.551 -17.430 1.00 6.93 167 GLY A CA 1
ATOM 1057 C C . GLY A 1 111 ? -24.695 -30.240 -16.133 1.00 7.03 167 GLY A C 1
ATOM 1058 O O . GLY A 1 111 ? -23.459 -30.238 -16.098 1.00 8.67 167 GLY A O 1
ATOM 1059 N N . ARG A 1 112 ? -25.455 -29.979 -15.075 1.00 6.79 168 ARG A N 1
ATOM 1060 C CA . ARG A 1 112 ? -24.915 -29.588 -13.769 1.00 7.02 168 ARG A CA 1
ATOM 1061 C C . ARG A 1 112 ? -25.484 -30.536 -12.736 1.00 7.01 168 ARG A C 1
ATOM 1062 O O . ARG A 1 112 ? -26.693 -30.838 -12.752 1.00 9.34 168 ARG A O 1
ATOM 1070 N N . GLN A 1 113 ? -24.645 -31.005 -11.835 1.00 6.88 169 GLN A N 1
ATOM 1071 C CA . GLN A 1 113 ? -25.083 -31.945 -10.818 1.00 8.00 169 GLN A CA 1
ATOM 1072 C C . GLN A 1 113 ? -24.446 -31.583 -9.492 1.00 6.87 169 GLN A C 1
ATOM 1073 O O . GLN A 1 113 ? -23.477 -30.849 -9.454 1.00 7.19 169 GLN A O 1
ATOM 1079 N N . LEU A 1 114 ? -25.028 -32.105 -8.422 1.00 7.34 170 LEU A N 1
ATOM 1080 C CA . LEU A 1 114 ? -24.568 -31.805 -7.078 1.00 7.11 170 LEU A CA 1
ATOM 1081 C C . LEU A 1 114 ? -24.526 -33.093 -6.281 1.00 7.52 170 LEU A C 1
ATOM 1082 O O . LEU A 1 114 ? -25.500 -33.855 -6.273 1.00 9.04 170 LEU A O 1
ATOM 1087 N N . SER A 1 115 ? -23.405 -33.324 -5.594 1.00 7.05 171 SER A N 1
ATOM 1088 C CA . SER A 1 115 ? -23.238 -34.418 -4.666 1.00 7.22 171 SER A CA 1
ATOM 1089 C C . SER A 1 115 ? -23.001 -33.865 -3.268 1.00 7.16 171 SER A C 1
ATOM 1090 O O . SER A 1 115 ? -22.263 -32.899 -3.107 1.00 8.37 171 SER A O 1
ATOM 1093 N N . VAL A 1 116 ? -23.595 -34.526 -2.276 1.00 8.07 172 VAL A N 1
ATOM 1094 C CA . VAL A 1 116 ? -23.389 -34.189 -0.892 1.00 8.28 172 VAL A CA 1
ATOM 1095 C C . VAL A 1 116 ? -22.455 -35.231 -0.284 1.00 8.50 172 VAL A C 1
ATOM 1096 O O . VAL A 1 116 ? -22.706 -36.404 -0.359 1.00 10.54 172 VAL A O 1
ATOM 1100 N N . LEU A 1 117 ? -21.377 -34.722 0.311 1.00 8.47 173 LEU A N 1
ATOM 1101 C CA . LEU A 1 117 ? -20.331 -35.537 0.921 1.00 9.72 173 LEU A CA 1
ATOM 1102 C C . LEU A 1 117 ? -20.342 -35.283 2.424 1.00 8.71 173 LEU A C 1
ATOM 1103 O O . LEU A 1 117 ? -20.017 -34.190 2.858 1.00 9.62 173 LEU A O 1
ATOM 1108 N N . GLU A 1 118 ? -20.695 -36.288 3.216 1.00 9.06 174 GLU A N 1
ATOM 1109 C CA . GLU A 1 118 ? -20.776 -36.074 4.660 1.00 9.06 174 GLU A CA 1
ATOM 1110 C C . GLU A 1 118 ? -19.381 -36.196 5.274 1.00 9.56 174 GLU A C 1
ATOM 1111 O O . GLU A 1 118 ? -18.672 -37.153 4.996 1.00 12.00 174 GLU A O 1
ATOM 1117 N N . VAL A 1 119 ? -19.054 -35.238 6.131 1.00 8.80 175 VAL A N 1
ATOM 1118 C CA . VAL A 1 119 ? -17.789 -35.173 6.820 1.00 9.98 175 VAL A CA 1
ATOM 1119 C C . VAL A 1 119 ? -18.044 -34.744 8.245 1.00 10.04 175 VAL A C 1
ATOM 1120 O O . VAL A 1 119 ? -19.075 -34.186 8.581 1.00 11.78 175 VAL A O 1
ATOM 1124 N N . ARG A 1 120 ? -17.044 -34.989 9.086 1.00 10.62 176 ARG A N 1
ATOM 1125 C CA . ARG A 1 120 ? -17.103 -34.577 10.464 1.00 11.99 176 ARG A CA 1
ATOM 1126 C C . ARG A 1 120 ? -16.896 -33.080 10.621 1.00 11.14 176 ARG A C 1
ATOM 1127 O O . ARG A 1 120 ? -16.209 -32.418 9.831 1.00 12.09 176 ARG A O 1
ATOM 1135 N N A ALA A 1 121 ? -17.432 -32.565 11.725 0.50 11.22 177 ALA A N 1
ATOM 1136 N N B ALA A 1 121 ? -17.529 -32.556 11.663 0.50 11.01 177 ALA A N 1
ATOM 1137 C CA A ALA A 1 121 ? -17.301 -31.162 12.135 0.50 10.90 177 ALA A CA 1
ATOM 1138 C CA B ALA A 1 121 ? -17.245 -31.234 12.184 0.50 11.20 177 ALA A CA 1
ATOM 1139 C C A ALA A 1 121 ? -16.299 -31.026 13.286 0.50 11.19 177 ALA A C 1
ATOM 1140 C C B ALA A 1 121 ? -16.033 -31.303 13.117 0.50 11.85 177 ALA A C 1
ATOM 1141 O O A ALA A 1 121 ? -16.539 -31.532 14.362 0.50 12.04 177 ALA A O 1
ATOM 1142 O O B ALA A 1 121 ? -15.778 -32.295 13.767 0.50 15.73 177 ALA A O 1
ATOM 1145 N N . TYR A 1 122 ? -15.236 -30.251 13.089 1.00 12.82 178 TYR A N 1
ATOM 1146 C CA . TYR A 1 122 ? -14.270 -29.937 14.142 1.00 13.55 178 TYR A CA 1
ATOM 1147 C C . TYR A 1 122 ? -14.864 -28.797 14.979 1.00 13.76 178 TYR A C 1
ATOM 1148 O O . TYR A 1 122 ? -15.679 -28.016 14.515 1.00 13.85 178 TYR A O 1
ATOM 1157 N N A LYS A 1 123 ? -14.437 -28.726 16.237 0.50 16.64 179 LYS A N 1
ATOM 1158 N N B LYS A 1 123 ? -14.451 -28.708 16.247 0.50 16.93 179 LYS A N 1
ATOM 1159 C CA A LYS A 1 123 ? -14.933 -27.723 17.170 0.50 16.46 179 LYS A CA 1
ATOM 1160 C CA B LYS A 1 123 ? -14.983 -27.690 17.177 0.50 17.19 179 LYS A CA 1
ATOM 1161 C C A LYS A 1 123 ? -14.500 -26.304 16.785 0.50 14.78 179 LYS A C 1
ATOM 1162 C C B LYS A 1 123 ? -14.497 -26.274 16.839 0.50 14.79 179 LYS A C 1
ATOM 1163 O O A LYS A 1 123 ? -15.320 -25.388 16.695 0.50 16.00 179 LYS A O 1
ATOM 1164 O O B LYS A 1 123 ? -15.282 -25.320 16.841 0.50 15.31 179 LYS A O 1
ATOM 1175 N N . ARG A 1 124 ? -13.194 -26.121 16.589 1.00 13.61 180 ARG A N 1
ATOM 1176 C CA . ARG A 1 124 ? -12.615 -24.822 16.302 1.00 13.37 180 ARG A CA 1
ATOM 1177 C C . ARG A 1 124 ? -12.791 -24.484 14.835 1.00 11.17 180 ARG A C 1
ATOM 1178 O O . ARG A 1 124 ? -12.470 -25.316 13.948 1.00 11.22 180 ARG A O 1
ATOM 1186 N N A TRP A 1 125 ? -13.210 -23.261 14.563 0.50 11.98 181 TRP A N 1
ATOM 1187 N N B TRP A 1 125 ? -13.179 -23.258 14.579 0.50 12.18 181 TRP A N 1
ATOM 1188 C CA A TRP A 1 125 ? -13.355 -22.873 13.186 0.50 11.03 181 TRP A CA 1
ATOM 1189 C CA B TRP A 1 125 ? -13.345 -22.834 13.180 0.50 11.39 181 TRP A CA 1
ATOM 1190 C C A TRP A 1 125 ? -12.031 -22.982 12.418 0.50 11.11 181 TRP A C 1
ATOM 1191 C C B TRP A 1 125 ? -12.012 -22.966 12.403 0.50 11.26 181 TRP A C 1
ATOM 1192 O O A TRP A 1 125 ? -12.026 -23.265 11.229 0.50 10.27 181 TRP A O 1
ATOM 1193 O O B TRP A 1 125 ? -11.997 -23.249 11.233 0.50 10.30 181 TRP A O 1
ATOM 1214 N N . GLN A 1 126 ? -10.903 -22.753 13.106 1.00 11.34 182 GLN A N 1
ATOM 1215 C CA . GLN A 1 126 ? -9.602 -22.848 12.466 1.00 11.01 182 GLN A CA 1
ATOM 1216 C C . GLN A 1 126 ? -9.384 -24.270 11.939 1.00 9.38 182 GLN A C 1
ATOM 1217 O O . GLN A 1 126 ? -8.804 -24.462 10.873 1.00 9.26 182 GLN A O 1
ATOM 1223 N N . ASP A 1 127 ? -9.759 -25.263 12.745 1.00 9.37 183 ASP A N 1
ATOM 1224 C CA . ASP A 1 127 ? -9.622 -26.641 12.351 1.00 9.07 183 ASP A CA 1
ATOM 1225 C C . ASP A 1 127 ? -10.588 -26.983 11.205 1.00 8.33 183 ASP A C 1
ATOM 1226 O O . ASP A 1 127 ? -10.237 -27.719 10.282 1.00 8.30 183 ASP A O 1
ATOM 1231 N N . VAL A 1 128 ? -11.837 -26.487 11.263 1.00 8.48 184 VAL A N 1
ATOM 1232 C CA . VAL A 1 128 ? -12.761 -26.707 10.149 1.00 8.31 184 VAL A CA 1
ATOM 1233 C C . VAL A 1 128 ? -12.113 -26.200 8.852 1.00 7.46 184 VAL A C 1
ATOM 1234 O O . VAL A 1 128 ? -12.120 -26.875 7.826 1.00 7.79 184 VAL A O 1
ATOM 1238 N N . SER A 1 129 ? -11.612 -24.966 8.912 1.00 7.75 185 SER A N 1
ATOM 1239 C CA . SER A 1 129 ? -11.028 -24.345 7.717 1.00 7.02 185 SER A CA 1
ATOM 1240 C C . SER A 1 129 ? -9.822 -25.140 7.217 1.00 7.24 185 SER A C 1
ATOM 1241 O O . SER A 1 129 ? -9.685 -25.393 6.035 1.00 7.53 185 SER A O 1
ATOM 1244 N N A MET A 1 130 ? -8.934 -25.521 8.146 0.65 7.35 186 MET A N 1
ATOM 1245 N N B MET A 1 130 ? -8.945 -25.575 8.126 0.35 7.58 186 MET A N 1
ATOM 1246 C CA A MET A 1 130 ? -7.690 -26.191 7.809 0.65 7.38 186 MET A CA 1
ATOM 1247 C CA B MET A 1 130 ? -7.696 -26.146 7.662 0.35 8.69 186 MET A CA 1
ATOM 1248 C C A MET A 1 130 ? -7.898 -27.587 7.230 0.65 7.55 186 MET A C 1
ATOM 1249 C C B MET A 1 130 ? -7.872 -27.608 7.233 0.35 7.94 186 MET A C 1
ATOM 1250 O O A MET A 1 130 ? -7.190 -27.996 6.302 0.65 8.94 186 MET A O 1
ATOM 1251 O O B MET A 1 130 ? -7.152 -28.066 6.342 0.35 8.96 186 MET A O 1
ATOM 1260 N N . ARG A 1 131 ? -8.857 -28.318 7.809 1.00 7.61 187 ARG A N 1
ATOM 1261 C CA . ARG A 1 131 ? -9.097 -29.716 7.452 1.00 7.71 187 ARG A CA 1
ATOM 1262 C C . ARG A 1 131 ? -9.737 -29.856 6.072 1.00 6.94 187 ARG A C 1
ATOM 1263 O O . ARG A 1 131 ? -9.783 -30.964 5.544 1.00 7.79 187 ARG A O 1
ATOM 1271 N N . ARG A 1 132 ? -10.143 -28.732 5.452 1.00 6.66 188 ARG A N 1
ATOM 1272 C CA . ARG A 1 132 ? -10.561 -28.788 4.062 1.00 6.60 188 ARG A CA 1
ATOM 1273 C C . ARG A 1 132 ? -9.453 -29.368 3.176 1.00 6.47 188 ARG A C 1
ATOM 1274 O O . ARG A 1 132 ? -9.726 -30.065 2.212 1.00 7.36 188 ARG A O 1
ATOM 1282 N N . MET A 1 133 ? -8.182 -29.066 3.484 1.00 6.85 189 MET A N 1
ATOM 1283 C CA . MET A 1 133 ? -7.099 -29.580 2.630 1.00 6.94 189 MET A CA 1
ATOM 1284 C C . MET A 1 133 ? -7.071 -31.116 2.658 1.00 7.14 189 MET A C 1
ATOM 1285 O O . MET A 1 133 ? -7.019 -31.751 1.613 1.00 8.04 189 MET A O 1
ATOM 1290 N N . GLU A 1 134 ? -7.131 -31.702 3.861 1.00 7.36 190 GLU A N 1
ATOM 1291 C CA . GLU A 1 134 ? -7.161 -33.147 3.976 1.00 8.23 190 GLU A CA 1
ATOM 1292 C C . GLU A 1 134 ? -8.375 -33.726 3.236 1.00 8.06 190 GLU A C 1
ATOM 1293 O O . GLU A 1 134 ? -8.279 -34.742 2.546 1.00 9.23 190 GLU A O 1
ATOM 1299 N N . MET A 1 135 ? -9.545 -33.092 3.431 1.00 8.42 191 MET A N 1
ATOM 1300 C CA . MET A 1 135 ? -10.788 -33.628 2.913 1.00 8.63 191 MET A CA 1
ATOM 1301 C C . MET A 1 135 ? -10.821 -33.557 1.385 1.00 8.57 191 MET A C 1
ATOM 1302 O O . MET A 1 135 ? -11.236 -34.504 0.716 1.00 10.71 191 MET A O 1
ATOM 1307 N N . ILE A 1 136 ? -10.347 -32.450 0.813 1.00 7.60 192 ILE A N 1
ATOM 1308 C CA . ILE A 1 136 ? -10.245 -32.350 -0.637 1.00 8.00 192 ILE A CA 1
ATOM 1309 C C . ILE A 1 136 ? -9.271 -33.387 -1.195 1.00 9.12 192 ILE A C 1
ATOM 1310 O O . ILE A 1 136 ? -9.550 -34.048 -2.175 1.00 10.44 192 ILE A O 1
ATOM 1315 N N A SER A 1 137 ? -8.144 -33.561 -0.498 0.50 9.34 193 SER A N 1
ATOM 1316 N N B SER A 1 137 ? -8.075 -33.497 -0.596 0.50 8.46 193 SER A N 1
ATOM 1317 C CA A SER A 1 137 ? -7.196 -34.532 -0.932 0.50 10.88 193 SER A CA 1
ATOM 1318 C CA B SER A 1 137 ? -7.028 -34.426 -1.062 0.50 9.53 193 SER A CA 1
ATOM 1319 C C A SER A 1 137 ? -7.791 -35.946 -0.782 0.50 10.88 193 SER A C 1
ATOM 1320 C C B SER A 1 137 ? -7.587 -35.854 -1.252 0.50 9.25 193 SER A C 1
ATOM 1321 O O A SER A 1 137 ? -7.626 -36.748 -1.700 0.50 11.54 193 SER A O 1
ATOM 1322 O O B SER A 1 137 ? -7.398 -36.548 -2.249 0.50 11.07 193 SER A O 1
ATOM 1327 N N A ASP A 1 138 ? -8.515 -36.245 0.321 0.60 10.09 194 ASP A N 1
ATOM 1328 N N B ASP A 1 138 ? -8.302 -36.318 -0.226 0.40 8.17 194 ASP A N 1
ATOM 1329 C CA A ASP A 1 138 ? -9.142 -37.574 0.502 0.60 11.30 194 ASP A CA 1
ATOM 1330 C CA B ASP A 1 138 ? -8.841 -37.690 -0.081 0.40 9.11 194 ASP A CA 1
ATOM 1331 C C A ASP A 1 138 ? -10.069 -37.861 -0.715 0.60 11.78 194 ASP A C 1
ATOM 1332 C C B ASP A 1 138 ? -9.908 -37.866 -1.135 0.40 10.75 194 ASP A C 1
ATOM 1333 O O A ASP A 1 138 ? -10.075 -38.989 -1.156 0.60 15.11 194 ASP A O 1
ATOM 1334 O O B ASP A 1 138 ? -9.913 -38.893 -1.811 0.40 9.94 194 ASP A O 1
ATOM 1343 N N . PHE A 1 139 ? -10.774 -36.856 -1.279 1.00 12.84 195 PHE A N 1
ATOM 1344 C CA . PHE A 1 139 ? -11.774 -37.048 -2.356 1.00 13.91 195 PHE A CA 1
ATOM 1345 C C . PHE A 1 139 ? -11.186 -36.989 -3.773 1.00 15.09 195 PHE A C 1
ATOM 1346 O O . PHE A 1 139 ? -11.882 -37.389 -4.731 1.00 17.69 195 PHE A O 1
ATOM 1354 N N A CYS A 1 140 ? -9.880 -36.856 -3.965 0.50 17.26 196 CYS A N 1
ATOM 1355 N N B CYS A 1 140 ? -10.051 -36.267 -3.892 0.50 13.37 196 CYS A N 1
ATOM 1356 C CA A CYS A 1 140 ? -9.390 -36.952 -5.353 0.50 15.88 196 CYS A CA 1
ATOM 1357 C CA B CYS A 1 140 ? -9.214 -36.163 -5.111 0.50 15.25 196 CYS A CA 1
ATOM 1358 C C A CYS A 1 140 ? -9.548 -38.382 -5.900 0.50 14.11 196 CYS A C 1
ATOM 1359 C C B CYS A 1 140 ? -8.695 -37.544 -5.519 0.50 16.35 196 CYS A C 1
ATOM 1360 O O A CYS A 1 140 ? -9.966 -38.579 -7.054 0.50 14.16 196 CYS A O 1
ATOM 1361 O O B CYS A 1 140 ? -8.449 -37.811 -6.684 0.50 22.18 196 CYS A O 1
ATOM 1366 N N A GLU A 1 141 ? -9.142 -39.379 -5.104 0.60 16.94 197 GLU A N 1
ATOM 1367 N N B GLU A 1 141 ? -8.506 -38.434 -4.543 0.40 15.72 197 GLU A N 1
ATOM 1368 C CA A GLU A 1 141 ? -9.210 -40.742 -5.552 0.60 18.30 197 GLU A CA 1
ATOM 1369 C CA B GLU A 1 141 ? -7.904 -39.734 -4.833 0.40 20.60 197 GLU A CA 1
ATOM 1370 C C A GLU A 1 141 ? -10.667 -41.183 -5.471 0.60 17.09 197 GLU A C 1
ATOM 1371 C C B GLU A 1 141 ? -8.906 -40.634 -5.542 0.40 22.54 197 GLU A C 1
ATOM 1372 O O A GLU A 1 141 ? -11.094 -41.935 -6.360 0.60 20.34 197 GLU A O 1
ATOM 1373 O O B GLU A 1 141 ? -8.549 -41.369 -6.475 0.40 32.10 197 GLU A O 1
ATOM 1384 N N A ARG A 1 142 ? -11.426 -40.691 -4.469 0.60 16.68 198 ARG A N 1
ATOM 1385 N N B ARG A 1 142 ? -10.135 -40.611 -5.030 0.40 22.81 198 ARG A N 1
ATOM 1386 C CA A ARG A 1 142 ? -12.808 -41.172 -4.267 0.60 15.54 198 ARG A CA 1
ATOM 1387 C CA B ARG A 1 142 ? -11.186 -41.425 -5.552 0.40 22.13 198 ARG A CA 1
ATOM 1388 C C A ARG A 1 142 ? -13.675 -40.794 -5.475 0.60 14.70 198 ARG A C 1
ATOM 1389 C C B ARG A 1 142 ? -11.950 -40.598 -6.591 0.40 17.34 198 ARG A C 1
ATOM 1390 O O A ARG A 1 142 ? -14.503 -41.627 -5.901 0.60 18.88 198 ARG A O 1
ATOM 1391 O O B ARG A 1 142 ? -11.572 -40.538 -7.747 0.40 18.30 198 ARG A O 1
ATOM 1406 N N A ARG A 1 143 ? -13.551 -39.549 -5.952 0.65 13.67 199 ARG A N 1
ATOM 1407 N N B ARG A 1 143 ? -13.001 -39.913 -6.136 0.35 14.78 199 ARG A N 1
ATOM 1408 C CA A ARG A 1 143 ? -14.503 -39.046 -6.917 0.65 15.27 199 ARG A CA 1
ATOM 1409 C CA B ARG A 1 143 ? -14.090 -39.438 -6.999 0.35 14.38 199 ARG A CA 1
ATOM 1410 C C A ARG A 1 143 ? -13.815 -38.261 -8.028 0.65 13.89 199 ARG A C 1
ATOM 1411 C C B ARG A 1 143 ? -13.599 -38.439 -8.063 0.35 13.83 199 ARG A C 1
ATOM 1412 O O A ARG A 1 143 ? -14.172 -38.363 -9.190 0.65 12.71 199 ARG A O 1
ATOM 1413 O O B ARG A 1 143 ? -13.868 -38.628 -9.250 0.35 17.09 199 ARG A O 1
ATOM 1428 N N . PHE A 1 144 ? -12.913 -37.362 -7.651 1.00 12.04 200 PHE A N 1
ATOM 1429 C CA . PHE A 1 144 ? -12.650 -36.274 -8.548 1.00 11.03 200 PHE A CA 1
ATOM 1430 C C . PHE A 1 144 ? -11.875 -36.712 -9.778 1.00 10.90 200 PHE A C 1
ATOM 1431 O O . PHE A 1 144 ? -12.118 -36.206 -10.885 1.00 11.49 200 PHE A O 1
ATOM 1439 N N . LEU A 1 145 ? -10.890 -37.573 -9.614 1.00 11.57 201 LEU A N 1
ATOM 1440 C CA . LEU A 1 145 ? -10.092 -37.966 -10.764 1.00 12.74 201 LEU A CA 1
ATOM 1441 C C . LEU A 1 145 ? -10.962 -38.585 -11.882 1.00 13.69 201 LEU A C 1
ATOM 1442 O O . LEU A 1 145 ? -10.645 -38.445 -13.046 1.00 16.62 201 LEU A O 1
ATOM 1447 N N A SER A 1 146 ? -12.013 -39.324 -11.500 0.60 13.54 202 SER A N 1
ATOM 1448 N N B SER A 1 146 ? -12.009 -39.333 -11.514 0.40 13.84 202 SER A N 1
ATOM 1449 C CA A SER A 1 146 ? -12.902 -40.002 -12.438 0.60 14.92 202 SER A CA 1
ATOM 1450 C CA B SER A 1 146 ? -12.910 -39.971 -12.480 0.40 14.51 202 SER A CA 1
ATOM 1451 C C A SER A 1 146 ? -14.089 -39.138 -12.891 0.60 13.94 202 SER A C 1
ATOM 1452 C C B SER A 1 146 ? -13.935 -38.977 -13.050 0.40 12.63 202 SER A C 1
ATOM 1453 O O A SER A 1 146 ? -14.796 -39.549 -13.822 0.60 15.86 202 SER A O 1
ATOM 1454 O O B SER A 1 146 ? -14.347 -39.090 -14.208 0.40 14.28 202 SER A O 1
ATOM 1459 N N . GLU A 1 147 ? -14.336 -37.988 -12.245 1.00 11.06 203 GLU A N 1
ATOM 1460 C CA . GLU A 1 147 ? -15.530 -37.213 -12.531 1.00 10.21 203 GLU A CA 1
ATOM 1461 C C . GLU A 1 147 ? -15.308 -35.839 -13.140 1.00 9.45 203 GLU A C 1
ATOM 1462 O O . GLU A 1 147 ? -16.243 -35.349 -13.815 1.00 10.97 203 GLU A O 1
ATOM 1468 N N . VAL A 1 148 ? -14.176 -35.184 -12.885 1.00 8.42 204 VAL A N 1
ATOM 1469 C CA . VAL A 1 148 ? -13.980 -33.826 -13.354 1.00 7.71 204 VAL A CA 1
ATOM 1470 C C . VAL A 1 148 ? -12.572 -33.644 -13.948 1.00 7.44 204 VAL A C 1
ATOM 1471 O O . VAL A 1 148 ? -11.675 -34.415 -13.643 1.00 9.40 204 VAL A O 1
ATOM 1475 N N . ASP A 1 149 ? -12.405 -32.588 -14.759 1.00 7.27 205 ASP A N 1
ATOM 1476 C CA . ASP A 1 149 ? -11.118 -32.215 -15.309 1.00 7.17 205 ASP A CA 1
ATOM 1477 C C . ASP A 1 149 ? -10.396 -31.222 -14.407 1.00 6.71 205 ASP A C 1
ATOM 1478 O O . ASP A 1 149 ? -9.153 -31.277 -14.264 1.00 9.20 205 ASP A O 1
ATOM 1483 N N . TYR A 1 150 ? -11.123 -30.270 -13.857 1.00 5.78 206 TYR A N 1
ATOM 1484 C CA . TYR A 1 150 ? -10.587 -29.210 -13.015 1.00 5.24 206 TYR A CA 1
ATOM 1485 C C . TYR A 1 150 ? -11.384 -29.172 -11.729 1.00 5.40 206 TYR A C 1
ATOM 1486 O O . TYR A 1 150 ? -12.577 -29.492 -11.731 1.00 6.51 206 TYR A O 1
ATOM 1495 N N . LEU A 1 151 ? -10.717 -28.750 -10.644 1.00 5.84 207 LEU A N 1
ATOM 1496 C CA . LEU A 1 151 ? -11.370 -28.470 -9.385 1.00 6.01 207 LEU A CA 1
ATOM 1497 C C . LEU A 1 151 ? -11.186 -27.004 -9.035 1.00 6.19 207 LEU A C 1
ATOM 1498 O O . LEU A 1 151 ? -10.082 -26.443 -9.203 1.00 7.92 207 LEU A O 1
ATOM 1503 N N . VAL A 1 152 ? -12.254 -26.396 -8.526 1.00 5.58 208 VAL A N 1
ATOM 1504 C CA . VAL A 1 152 ? -12.279 -25.056 -8.023 1.00 5.69 208 VAL A CA 1
ATOM 1505 C C . VAL A 1 152 ? -12.728 -25.155 -6.574 1.00 5.58 208 VAL A C 1
ATOM 1506 O O . VAL A 1 152 ? -13.793 -25.729 -6.312 1.00 6.83 208 VAL A O 1
ATOM 1510 N N . CYS A 1 153 ? -11.928 -24.617 -5.634 1.00 4.81 209 CYS A N 1
ATOM 1511 C CA . CYS A 1 153 ? -12.117 -24.854 -4.218 1.00 4.74 209 CYS A CA 1
ATOM 1512 C C . CYS A 1 153 ? -12.322 -23.507 -3.545 1.00 4.47 209 CYS A C 1
ATOM 1513 O O . CYS A 1 153 ? -11.394 -22.670 -3.521 1.00 4.95 209 CYS A O 1
ATOM 1516 N N . VAL A 1 154 ? -13.528 -23.267 -3.002 1.00 4.66 210 VAL A N 1
ATOM 1517 C CA . VAL A 1 154 ? -13.896 -21.947 -2.525 1.00 4.71 210 VAL A CA 1
ATOM 1518 C C . VAL A 1 154 ? -14.537 -21.995 -1.149 1.00 4.68 210 VAL A C 1
ATOM 1519 O O . VAL A 1 154 ? -15.095 -23.020 -0.731 1.00 5.57 210 VAL A O 1
ATOM 1523 N N . ASP A 1 155 ? -14.503 -20.846 -0.488 1.00 5.26 211 ASP A N 1
ATOM 1524 C CA . ASP A 1 155 ? -15.297 -20.586 0.717 1.00 5.31 211 ASP A CA 1
ATOM 1525 C C . ASP A 1 155 ? -16.791 -20.515 0.359 1.00 5.32 211 ASP A C 1
ATOM 1526 O O . ASP A 1 155 ? -17.187 -20.120 -0.733 1.00 6.02 211 ASP A O 1
ATOM 1531 N N . VAL A 1 156 ? -17.627 -20.845 1.369 1.00 5.53 212 VAL A N 1
ATOM 1532 C CA . VAL A 1 156 ? -19.084 -20.823 1.195 1.00 5.93 212 VAL A CA 1
ATOM 1533 C C . VAL A 1 156 ? -19.731 -19.495 1.562 1.00 5.95 212 VAL A C 1
ATOM 1534 O O . VAL A 1 156 ? -20.870 -19.248 1.121 1.00 6.69 212 VAL A O 1
ATOM 1538 N N . ASP A 1 157 ? -19.071 -18.680 2.373 1.00 6.26 213 ASP A N 1
ATOM 1539 C CA . ASP A 1 157 ? -19.627 -17.448 2.912 1.00 6.56 213 ASP A CA 1
ATOM 1540 C C . ASP A 1 157 ? -19.528 -16.299 1.920 1.00 6.38 213 ASP A C 1
ATOM 1541 O O . ASP A 1 157 ? -18.997 -15.220 2.186 1.00 7.58 213 ASP A O 1
ATOM 1546 N N . MET A 1 158 ? -20.064 -16.585 0.723 1.00 6.55 214 MET A N 1
ATOM 1547 C CA . MET A 1 158 ? -19.770 -15.839 -0.487 1.00 6.26 214 MET A CA 1
ATOM 1548 C C . MET A 1 158 ? -20.974 -15.924 -1.427 1.00 6.22 214 MET A C 1
ATOM 1549 O O . MET A 1 158 ? -21.817 -16.808 -1.289 1.00 7.18 214 MET A O 1
ATOM 1554 N N . GLU A 1 159 ? -20.987 -15.019 -2.399 1.00 6.45 215 GLU A N 1
ATOM 1555 C CA . GLU A 1 159 ? -21.974 -15.080 -3.497 1.00 7.18 215 GLU A CA 1
ATOM 1556 C C . GLU A 1 159 ? -21.291 -14.674 -4.798 1.00 6.29 215 GLU A C 1
ATOM 1557 O O . GLU A 1 159 ? -20.386 -13.855 -4.818 1.00 7.37 215 GLU A O 1
ATOM 1563 N N . PHE A 1 160 ? -21.781 -15.275 -5.868 1.00 5.90 216 PHE A N 1
ATOM 1564 C CA . PHE A 1 160 ? -21.380 -14.819 -7.211 1.00 6.03 216 PHE A CA 1
ATOM 1565 C C . PHE A 1 160 ? -22.250 -13.650 -7.624 1.00 6.16 216 PHE A C 1
ATOM 1566 O O . PHE A 1 160 ? -23.484 -13.689 -7.463 1.00 8.28 216 PHE A O 1
ATOM 1574 N N A ARG A 1 161 ? -21.637 -12.608 -8.157 0.60 6.43 217 ARG A N 1
ATOM 1575 N N B ARG A 1 161 ? -21.614 -12.613 -8.152 0.40 6.41 217 ARG A N 1
ATOM 1576 C CA A ARG A 1 161 ? -22.329 -11.453 -8.696 0.60 7.01 217 ARG A CA 1
ATOM 1577 C CA B ARG A 1 161 ? -22.288 -11.428 -8.631 0.40 6.91 217 ARG A CA 1
ATOM 1578 C C A ARG A 1 161 ? -22.105 -11.255 -10.187 0.60 6.91 217 ARG A C 1
ATOM 1579 C C B ARG A 1 161 ? -21.963 -11.122 -10.097 0.40 6.74 217 ARG A C 1
ATOM 1580 O O A ARG A 1 161 ? -22.840 -10.472 -10.814 0.60 8.21 217 ARG A O 1
ATOM 1581 O O B ARG A 1 161 ? -22.532 -10.175 -10.634 0.40 7.74 217 ARG A O 1
ATOM 1596 N N . ASP A 1 162 ? -21.075 -11.888 -10.736 1.00 6.41 218 ASP A N 1
ATOM 1597 C CA . ASP A 1 162 ? -20.771 -11.689 -12.144 1.00 6.52 218 ASP A CA 1
ATOM 1598 C C . ASP A 1 162 ? -20.037 -12.948 -12.608 1.00 5.92 218 ASP A C 1
ATOM 1599 O O . ASP A 1 162 ? -19.747 -13.859 -11.837 1.00 6.04 218 ASP A O 1
ATOM 1604 N N . HIS A 1 163 ? -19.771 -12.972 -13.917 1.00 6.49 219 HIS A N 1
ATOM 1605 C CA . HIS A 1 163 ? -19.187 -14.118 -14.585 1.00 5.67 219 HIS A CA 1
ATOM 1606 C C . HIS A 1 163 ? -17.924 -14.633 -13.885 1.00 5.20 219 HIS A C 1
ATOM 1607 O O . HIS A 1 163 ? -16.964 -13.894 -13.679 1.00 5.43 219 HIS A O 1
ATOM 1614 N N . VAL A 1 164 ? -17.928 -15.953 -13.645 1.00 4.86 220 VAL A N 1
ATOM 1615 C CA . VAL A 1 164 ? -16.719 -16.706 -13.279 1.00 4.85 220 VAL A CA 1
ATOM 1616 C C . VAL A 1 164 ? -16.704 -17.922 -14.182 1.00 4.83 220 VAL A C 1
ATOM 1617 O O . VAL A 1 164 ? -17.539 -18.827 -14.008 1.00 5.42 220 VAL A O 1
ATOM 1621 N N . GLY A 1 165 ? -15.819 -17.930 -15.177 1.00 4.63 221 GLY A N 1
ATOM 1622 C CA . GLY A 1 165 ? -15.855 -18.948 -16.201 1.00 4.77 221 GLY A CA 1
ATOM 1623 C C . GLY A 1 165 ? -14.507 -19.527 -16.528 1.00 4.71 221 GLY A C 1
ATOM 1624 O O . GLY A 1 165 ? -13.571 -19.528 -15.710 1.00 4.84 221 GLY A O 1
ATOM 1625 N N . VAL A 1 166 ? -14.437 -20.105 -17.729 1.00 4.48 222 VAL A N 1
ATOM 1626 C CA . VAL A 1 166 ? -13.300 -20.959 -18.081 1.00 4.36 222 VAL A CA 1
ATOM 1627 C C . VAL A 1 166 ? -12.008 -20.183 -18.215 1.00 4.51 222 VAL A C 1
ATOM 1628 O O . VAL A 1 166 ? -10.927 -20.794 -18.265 1.00 5.02 222 VAL A O 1
ATOM 1632 N N . GLU A 1 167 ? -12.059 -18.846 -18.251 1.00 4.43 223 GLU A N 1
ATOM 1633 C CA . GLU A 1 167 ? -10.847 -18.045 -18.176 1.00 4.77 223 GLU A CA 1
ATOM 1634 C C . GLU A 1 167 ? -9.980 -18.386 -16.955 1.00 4.59 223 GLU A C 1
ATOM 1635 O O . GLU A 1 167 ? -8.773 -18.100 -16.993 1.00 5.36 223 GLU A O 1
ATOM 1641 N N . ILE A 1 168 ? -10.554 -18.940 -15.881 1.00 4.31 224 ILE A N 1
ATOM 1642 C CA . ILE A 1 168 ? -9.737 -19.269 -14.697 1.00 4.72 224 ILE A CA 1
ATOM 1643 C C . ILE A 1 168 ? -8.999 -20.586 -14.858 1.00 4.73 224 ILE A C 1
ATOM 1644 O O . ILE A 1 168 ? -8.118 -20.862 -14.041 1.00 5.47 224 ILE A O 1
ATOM 1649 N N . LEU A 1 169 ? -9.403 -21.447 -15.793 1.00 4.65 225 LEU A N 1
ATOM 1650 C CA . LEU A 1 169 ? -8.956 -22.812 -15.779 1.00 5.06 225 LEU A CA 1
ATOM 1651 C C . LEU A 1 169 ? -7.537 -22.942 -16.352 1.00 4.69 225 LEU A C 1
ATOM 1652 O O . LEU A 1 169 ? -7.193 -22.323 -17.360 1.00 5.59 225 LEU A O 1
ATOM 1657 N N . THR A 1 170 ? -6.739 -23.784 -15.699 1.00 4.78 226 THR A N 1
ATOM 1658 C CA . THR A 1 170 ? -5.286 -23.882 -15.922 1.00 4.72 226 THR A CA 1
ATOM 1659 C C . THR A 1 170 ? -4.819 -24.987 -15.007 1.00 5.06 226 THR A C 1
ATOM 1660 O O . THR A 1 170 ? -5.543 -25.368 -14.074 1.00 5.18 226 THR A O 1
ATOM 1664 N N . PRO A 1 171 ? -3.569 -25.494 -15.141 1.00 4.91 227 PRO A N 1
ATOM 1665 C CA . PRO A 1 171 ? -3.131 -26.516 -14.195 1.00 5.14 227 PRO A CA 1
ATOM 1666 C C . PRO A 1 171 ? -3.184 -26.131 -12.723 1.00 4.66 227 PRO A C 1
ATOM 1667 O O . PRO A 1 171 ? -3.569 -26.968 -11.914 1.00 4.85 227 PRO A O 1
ATOM 1671 N N . LEU A 1 172 ? -2.810 -24.900 -12.391 1.00 4.54 228 LEU A N 1
ATOM 1672 C CA . LEU A 1 172 ? -2.773 -24.495 -10.984 1.00 4.69 228 LEU A CA 1
ATOM 1673 C C . LEU A 1 172 ? -3.032 -23.015 -10.875 1.00 4.28 228 LEU A C 1
ATOM 1674 O O . LEU A 1 172 ? -2.314 -22.221 -11.499 1.00 4.85 228 LEU A O 1
ATOM 1679 N N . PHE A 1 173 ? -4.044 -22.607 -10.098 1.00 4.34 229 PHE A N 1
ATOM 1680 C CA . PHE A 1 173 ? -4.257 -21.167 -9.928 1.00 4.73 229 PHE A CA 1
ATOM 1681 C C . PHE A 1 173 ? -4.441 -20.824 -8.455 1.00 4.19 229 PHE A C 1
ATOM 1682 O O . PHE A 1 173 ? -4.996 -21.586 -7.657 1.00 5.14 229 PHE A O 1
ATOM 1690 N N . GLY A 1 174 ? -4.001 -19.605 -8.147 1.00 4.72 230 GLY A N 1
ATOM 1691 C CA . GLY A 1 174 ? -4.400 -18.924 -6.926 1.00 4.88 230 GLY A CA 1
ATOM 1692 C C . GLY A 1 174 ? -5.021 -17.595 -7.262 1.00 4.57 230 GLY A C 1
ATOM 1693 O O . GLY A 1 174 ? -5.019 -17.172 -8.411 1.00 5.31 230 GLY A O 1
ATOM 1694 N N . THR A 1 175 ? -5.528 -16.928 -6.221 1.00 4.64 231 THR A N 1
ATOM 1695 C CA . THR A 1 175 ? -6.296 -15.703 -6.354 1.00 4.60 231 THR A CA 1
ATOM 1696 C C . THR A 1 175 ? -5.693 -14.639 -5.459 1.00 4.83 231 THR A C 1
ATOM 1697 O O . THR A 1 175 ? -5.403 -14.911 -4.292 1.00 5.62 231 THR A O 1
ATOM 1701 N N . LEU A 1 176 ? -5.523 -13.424 -5.969 1.00 4.84 232 LEU A N 1
ATOM 1702 C CA . LEU A 1 176 ? -5.028 -12.335 -5.156 1.00 5.17 232 LEU A CA 1
ATOM 1703 C C . LEU A 1 176 ? -6.034 -11.993 -4.062 1.00 5.46 232 LEU A C 1
ATOM 1704 O O . LEU A 1 176 ? -7.178 -11.596 -4.336 1.00 6.35 232 LEU A O 1
ATOM 1709 N N . HIS A 1 177 ? -5.597 -12.074 -2.801 1.00 5.44 233 HIS A N 1
ATOM 1710 C CA . HIS A 1 177 ? -6.419 -11.687 -1.680 1.00 5.34 233 HIS A CA 1
ATOM 1711 C C . HIS A 1 177 ? -6.758 -10.217 -1.781 1.00 5.41 233 HIS A C 1
ATOM 1712 O O . HIS A 1 177 ? -5.884 -9.382 -2.044 1.00 5.95 233 HIS A O 1
ATOM 1719 N N . PRO A 1 178 ? -8.027 -9.831 -1.547 1.00 5.54 234 PRO A N 1
ATOM 1720 C CA . PRO A 1 178 ? -8.430 -8.444 -1.769 1.00 6.06 234 PRO A CA 1
ATOM 1721 C C . PRO A 1 178 ? -7.826 -7.446 -0.780 1.00 6.14 234 PRO A C 1
ATOM 1722 O O . PRO A 1 178 ? -7.822 -6.268 -1.085 1.00 7.02 234 PRO A O 1
ATOM 1726 N N . GLY A 1 179 ? -7.354 -7.926 0.383 1.00 6.59 235 GLY A N 1
ATOM 1727 C CA . GLY A 1 179 ? -6.761 -7.026 1.354 1.00 7.36 235 GLY A CA 1
ATOM 1728 C C . GLY A 1 179 ? -5.332 -6.634 1.056 1.00 7.62 235 GLY A C 1
ATOM 1729 O O . GLY A 1 179 ? -4.789 -5.753 1.737 1.00 9.90 235 GLY A O 1
ATOM 1730 N N . PHE A 1 180 ? -4.678 -7.298 0.098 1.00 6.88 236 PHE A N 1
ATOM 1731 C CA . PHE A 1 180 ? -3.223 -7.200 -0.029 1.00 7.46 236 PHE A CA 1
ATOM 1732 C C . PHE A 1 180 ? -2.730 -7.011 -1.453 1.00 7.41 236 PHE A C 1
ATOM 1733 O O . PHE A 1 180 ? -1.518 -6.934 -1.658 1.00 8.40 236 PHE A O 1
ATOM 1741 N N . TYR A 1 181 ? -3.617 -6.851 -2.443 1.00 7.28 237 TYR A N 1
ATOM 1742 C CA . TYR A 1 181 ? -3.130 -6.820 -3.823 1.00 7.84 237 TYR A CA 1
ATOM 1743 C C . TYR A 1 181 ? -2.260 -5.606 -4.092 1.00 8.37 237 TYR A C 1
ATOM 1744 O O . TYR A 1 181 ? -1.373 -5.700 -4.964 1.00 10.15 237 TYR A O 1
ATOM 1753 N N . GLY A 1 182 ? -2.454 -4.510 -3.367 1.00 8.41 238 GLY A N 1
ATOM 1754 C CA . GLY A 1 182 ? -1.612 -3.339 -3.523 1.00 10.39 238 GLY A CA 1
ATOM 1755 C C . GLY A 1 182 ? -0.514 -3.223 -2.482 1.00 10.76 238 GLY A C 1
ATOM 1756 O O . GLY A 1 182 ? 0.157 -2.191 -2.453 1.00 14.40 238 GLY A O 1
ATOM 1757 N N . SER A 1 183 ? -0.331 -4.225 -1.641 1.00 10.18 239 SER A N 1
ATOM 1758 C CA . SER A 1 183 ? 0.593 -4.149 -0.521 1.00 11.37 239 SER A CA 1
ATOM 1759 C C . SER A 1 183 ? 2.007 -4.589 -0.900 1.00 12.03 239 SER A C 1
ATOM 1760 O O . SER A 1 183 ? 2.210 -5.434 -1.772 1.00 12.44 239 SER A O 1
ATOM 1763 N N A SER A 1 184 ? 3.007 -4.057 -0.185 0.50 14.21 240 SER A N 1
ATOM 1764 N N B SER A 1 184 ? 2.966 -4.073 -0.121 0.50 13.38 240 SER A N 1
ATOM 1765 C CA A SER A 1 184 ? 4.367 -4.577 -0.300 0.50 15.22 240 SER A CA 1
ATOM 1766 C CA B SER A 1 184 ? 4.344 -4.536 -0.094 0.50 13.48 240 SER A CA 1
ATOM 1767 C C A SER A 1 184 ? 4.464 -5.891 0.477 0.50 13.03 240 SER A C 1
ATOM 1768 C C B SER A 1 184 ? 4.401 -5.953 0.472 0.50 12.16 240 SER A C 1
ATOM 1769 O O A SER A 1 184 ? 3.742 -6.100 1.461 0.50 13.43 240 SER A O 1
ATOM 1770 O O B SER A 1 184 ? 3.591 -6.293 1.344 0.50 13.02 240 SER A O 1
ATOM 1775 N N . ARG A 1 185 ? 5.400 -6.744 0.043 1.00 11.66 241 ARG A N 1
ATOM 1776 C CA . ARG A 1 185 ? 5.477 -8.130 0.534 1.00 12.44 241 ARG A CA 1
ATOM 1777 C C . ARG A 1 185 ? 5.723 -8.149 2.047 1.00 12.22 241 ARG A C 1
ATOM 1778 O O . ARG A 1 185 ? 5.281 -9.078 2.714 1.00 12.60 241 ARG A O 1
ATOM 1786 N N A GLU A 1 186 ? 6.441 -7.172 2.589 0.50 13.09 242 GLU A N 1
ATOM 1787 N N B GLU A 1 186 ? 6.452 -7.162 2.569 0.50 12.95 242 GLU A N 1
ATOM 1788 C CA A GLU A 1 186 ? 6.724 -7.228 4.005 0.50 13.77 242 GLU A CA 1
ATOM 1789 C CA B GLU A 1 186 ? 6.740 -7.109 3.996 0.50 14.90 242 GLU A CA 1
ATOM 1790 C C A GLU A 1 186 ? 5.444 -7.022 4.830 0.50 14.31 242 GLU A C 1
ATOM 1791 C C B GLU A 1 186 ? 5.439 -7.046 4.804 0.50 14.15 242 GLU A C 1
ATOM 1792 O O A GLU A 1 186 ? 5.416 -7.419 5.986 0.50 16.57 242 GLU A O 1
ATOM 1793 O O B GLU A 1 186 ? 5.388 -7.578 5.901 0.50 14.24 242 GLU A O 1
ATOM 1804 N N . ALA A 1 187 ? 4.392 -6.431 4.234 1.00 13.14 243 ALA A N 1
ATOM 1805 C CA . ALA A 1 187 ? 3.084 -6.248 4.885 1.00 13.74 243 ALA A CA 1
ATOM 1806 C C . ALA A 1 187 ? 2.165 -7.471 4.713 1.00 11.34 243 ALA A C 1
ATOM 1807 O O . ALA A 1 187 ? 1.172 -7.610 5.443 1.00 13.56 243 ALA A O 1
ATOM 1809 N N . PHE A 1 188 ? 2.488 -8.364 3.795 1.00 9.59 244 PHE A N 1
ATOM 1810 C CA . PHE A 1 188 ? 1.711 -9.574 3.661 1.00 9.11 244 PHE A CA 1
ATOM 1811 C C . PHE A 1 188 ? 1.705 -10.322 4.995 1.00 9.39 244 PHE A C 1
ATOM 1812 O O . PHE A 1 188 ? 2.735 -10.477 5.630 1.00 10.49 244 PHE A O 1
ATOM 1820 N N . THR A 1 189 ? 0.559 -10.891 5.364 1.00 8.32 245 THR A N 1
ATOM 1821 C CA . THR A 1 189 ? 0.432 -11.635 6.615 1.00 8.61 245 THR A CA 1
ATOM 1822 C C . THR A 1 189 ? 0.782 -13.105 6.433 1.00 8.13 245 THR A C 1
ATOM 1823 O O . THR A 1 189 ? 0.086 -13.989 6.924 1.00 8.50 245 THR A O 1
ATOM 1827 N N . TYR A 1 190 ? 1.918 -13.375 5.780 1.00 7.79 246 TYR A N 1
ATOM 1828 C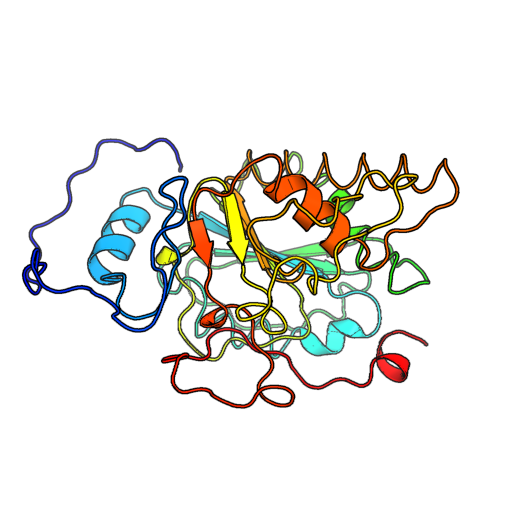 CA . TYR A 1 190 ? 2.478 -14.710 5.775 1.00 7.48 246 TYR A CA 1
ATOM 1829 C C . TYR A 1 190 ? 2.811 -15.161 7.200 1.00 7.55 246 TYR A C 1
ATOM 1830 O O . TYR A 1 190 ? 3.048 -14.331 8.082 1.00 8.85 246 TYR A O 1
ATOM 1839 N N . GLU A 1 191 ? 2.924 -16.464 7.394 1.00 7.48 247 GLU A N 1
ATOM 1840 C CA . GLU A 1 191 ? 3.514 -16.975 8.610 1.00 8.05 247 GLU A CA 1
ATOM 1841 C C . GLU A 1 191 ? 4.981 -16.556 8.674 1.00 8.81 247 GLU A C 1
ATOM 1842 O O . GLU A 1 191 ? 5.735 -16.832 7.746 1.00 9.28 247 GLU A O 1
ATOM 1848 N N . ARG A 1 192 ? 5.379 -15.908 9.771 1.00 9.22 248 ARG A N 1
ATOM 1849 C CA . ARG A 1 192 ? 6.738 -15.369 9.916 1.00 9.66 248 ARG A CA 1
ATOM 1850 C C . ARG A 1 192 ? 7.569 -16.110 10.962 1.00 10.70 248 ARG A C 1
ATOM 1851 O O . ARG A 1 192 ? 8.725 -15.718 11.170 1.00 13.56 248 ARG A O 1
ATOM 1859 N N . ARG A 1 193 ? 7.023 -17.128 11.623 1.00 10.32 249 ARG A N 1
ATOM 1860 C CA . ARG A 1 193 ? 7.808 -17.899 12.582 1.00 11.26 249 ARG A CA 1
ATOM 1861 C C . ARG A 1 193 ? 8.528 -19.045 11.870 1.00 10.89 249 ARG A C 1
ATOM 1862 O O . ARG A 1 193 ? 7.873 -19.909 11.286 1.00 11.28 249 ARG A O 1
ATOM 1870 N N . PRO A 1 194 ? 9.883 -19.128 11.933 1.00 11.73 250 PRO A N 1
ATOM 1871 C CA . PRO A 1 194 ? 10.584 -20.216 11.271 1.00 13.08 250 PRO A CA 1
ATOM 1872 C C . PRO A 1 194 ? 10.220 -21.613 11.789 1.00 12.10 250 PRO A C 1
ATOM 1873 O O . PRO A 1 194 ? 10.469 -22.583 11.120 1.00 14.48 250 PRO A O 1
ATOM 1877 N N A GLN A 1 195 ? 9.598 -21.711 12.961 0.60 12.26 251 GLN A N 1
ATOM 1878 N N B GLN A 1 195 ? 9.644 -21.672 13.009 0.40 12.35 251 GLN A N 1
ATOM 1879 C CA A GLN A 1 195 ? 9.282 -23.032 13.492 0.60 12.39 251 GLN A CA 1
ATOM 1880 C CA B GLN A 1 195 ? 9.132 -22.925 13.647 0.40 12.62 251 GLN A CA 1
ATOM 1881 C C A GLN A 1 195 ? 8.041 -23.621 12.795 0.60 11.07 251 GLN A C 1
ATOM 1882 C C B GLN A 1 195 ? 8.139 -23.623 12.699 0.40 11.51 251 GLN A C 1
ATOM 1883 O O A GLN A 1 195 ? 7.726 -24.788 13.036 0.60 10.66 251 GLN A O 1
ATOM 1884 O O B GLN A 1 195 ? 8.138 -24.869 12.620 0.40 11.80 251 GLN A O 1
ATOM 1895 N N . SER A 1 196 ? 7.329 -22.835 11.973 1.00 10.71 252 SER A N 1
ATOM 1896 C CA . SER A 1 196 ? 6.228 -23.366 11.165 1.00 9.27 252 SER A CA 1
ATOM 1897 C C . SER A 1 196 ? 6.689 -23.739 9.756 1.00 8.69 252 SER A C 1
ATOM 1898 O O . SER A 1 196 ? 7.466 -23.002 9.125 1.00 9.81 252 SER A O 1
ATOM 1901 N N A GLN A 1 197 ? 6.093 -24.811 9.217 0.50 8.15 253 GLN A N 1
ATOM 1902 N N B GLN A 1 197 ? 6.109 -24.829 9.230 0.50 8.31 253 GLN A N 1
ATOM 1903 C CA A GLN A 1 197 ? 6.308 -25.184 7.842 0.50 8.06 253 GLN A CA 1
ATOM 1904 C CA B GLN A 1 197 ? 6.276 -25.206 7.842 0.50 8.53 253 GLN A CA 1
ATOM 1905 C C A GLN A 1 197 ? 5.811 -24.128 6.851 0.50 7.67 253 GLN A C 1
ATOM 1906 C C B GLN A 1 197 ? 5.860 -24.088 6.879 0.50 7.71 253 GLN A C 1
ATOM 1907 O O A GLN A 1 197 ? 6.203 -24.190 5.690 0.50 8.64 253 GLN A O 1
ATOM 1908 O O B GLN A 1 197 ? 6.370 -24.039 5.772 0.50 8.94 253 GLN A O 1
ATOM 1919 N N . ALA A 1 198 ? 4.919 -23.236 7.283 1.00 7.44 254 ALA A N 1
ATOM 1920 C CA . ALA A 1 198 ? 4.408 -22.187 6.398 1.00 7.63 254 ALA A CA 1
ATOM 1921 C C . ALA A 1 198 ? 5.287 -20.940 6.346 1.00 7.08 254 ALA A C 1
ATOM 1922 O O . ALA A 1 198 ? 4.974 -19.996 5.621 1.00 7.51 254 ALA A O 1
ATOM 1924 N N . TYR A 1 199 ? 6.390 -20.938 7.092 1.00 8.13 255 TYR A N 1
ATOM 1925 C CA . TYR A 1 199 ? 7.253 -19.768 7.197 1.00 8.53 255 TYR A CA 1
ATOM 1926 C C . TYR A 1 199 ? 7.703 -19.233 5.822 1.00 8.03 255 TYR A C 1
ATOM 1927 O O . TYR A 1 199 ? 8.241 -19.979 5.001 1.00 8.49 255 TYR A O 1
ATOM 1936 N N . ILE A 1 200 ? 7.561 -17.923 5.639 1.00 7.72 256 ILE A N 1
ATOM 1937 C CA . ILE A 1 200 ? 8.106 -17.199 4.514 1.00 8.12 256 ILE A CA 1
ATOM 1938 C C . ILE A 1 200 ? 8.844 -15.990 5.044 1.00 9.26 256 ILE A C 1
ATOM 1939 O O . ILE A 1 200 ? 8.252 -15.156 5.724 1.00 9.87 256 ILE A O 1
ATOM 1944 N N . PRO A 1 201 ? 10.166 -15.851 4.744 1.00 10.68 257 PRO A N 1
ATOM 1945 C CA . PRO A 1 201 ? 10.931 -14.713 5.185 1.00 12.12 257 PRO A CA 1
ATOM 1946 C C . PRO A 1 201 ? 10.459 -13.392 4.582 1.00 10.31 257 PRO A C 1
ATOM 1947 O O . PRO A 1 201 ? 9.811 -13.368 3.516 1.00 9.72 257 PRO A O 1
ATOM 1951 N N . LYS A 1 202 ? 10.827 -12.284 5.241 1.00 12.79 258 LYS A N 1
ATOM 1952 C CA . LYS A 1 202 ? 10.384 -10.992 4.805 1.00 13.38 258 LYS A CA 1
ATOM 1953 C C . LYS A 1 202 ? 10.797 -10.563 3.397 1.00 12.23 258 LYS A C 1
ATOM 1954 O O . LYS A 1 202 ? 10.139 -9.785 2.847 1.00 13.64 258 LYS A O 1
ATOM 1960 N N . ASP A 1 203 ? 11.875 -11.117 2.864 1.00 11.01 259 ASP A N 1
ATOM 1961 C CA . ASP A 1 203 ? 12.364 -10.752 1.542 1.00 10.71 259 ASP A CA 1
ATOM 1962 C C . ASP A 1 203 ? 11.890 -11.737 0.458 1.00 9.64 259 ASP A C 1
ATOM 1963 O O . ASP A 1 203 ? 12.360 -11.630 -0.678 1.00 11.10 259 ASP A O 1
ATOM 1968 N N . GLU A 1 204 ? 10.932 -12.618 0.774 1.00 8.89 260 GLU A N 1
ATOM 1969 C CA . GLU A 1 204 ? 10.388 -13.534 -0.208 1.00 8.48 260 GLU A CA 1
ATOM 1970 C C . GLU A 1 204 ? 8.886 -13.313 -0.345 1.00 8.40 260 GLU A C 1
ATOM 1971 O O . GLU A 1 204 ? 8.221 -12.788 0.526 1.00 9.29 260 GLU A O 1
ATOM 1977 N N . GLY A 1 205 ? 8.365 -13.756 -1.489 1.00 8.83 261 GLY A N 1
ATOM 1978 C CA . GLY A 1 205 ? 6.953 -13.718 -1.758 1.00 9.26 261 GLY A CA 1
ATOM 1979 C C . GLY A 1 205 ? 6.649 -12.964 -3.039 1.00 8.46 261 GLY A C 1
ATOM 1980 O O . GLY A 1 205 ? 7.215 -11.893 -3.294 1.00 10.53 261 GLY A O 1
ATOM 1981 N N . ASP A 1 206 ? 5.740 -13.514 -3.826 1.00 6.63 262 ASP A N 1
ATOM 1982 C CA . ASP A 1 206 ? 5.255 -12.850 -5.038 1.00 7.04 262 ASP A CA 1
ATOM 1983 C C . ASP A 1 206 ? 3.990 -12.070 -4.730 1.00 6.64 262 ASP A C 1
ATOM 1984 O O . ASP A 1 206 ? 3.902 -10.886 -5.034 1.00 8.04 262 ASP A O 1
ATOM 1989 N N . PHE A 1 207 ? 2.987 -12.801 -4.178 1.00 5.90 263 PHE A N 1
ATOM 1990 C CA . PHE A 1 207 ? 1.660 -12.289 -3.941 1.00 5.75 263 PHE A CA 1
ATOM 1991 C C . PHE A 1 207 ? 1.173 -12.870 -2.629 1.00 5.68 263 PHE A C 1
ATOM 1992 O O . PHE A 1 207 ? 1.667 -13.903 -2.174 1.00 6.10 263 PHE A O 1
ATOM 2000 N N . TYR A 1 208 ? 0.095 -12.262 -2.095 1.00 5.90 264 TYR A N 1
ATOM 2001 C CA . TYR A 1 208 ? -0.622 -12.868 -0.990 1.00 5.35 264 TYR A CA 1
ATOM 2002 C C . TYR A 1 208 ? -1.904 -13.448 -1.571 1.00 5.05 264 TYR A C 1
ATOM 2003 O O . TYR A 1 208 ? -2.825 -12.706 -1.970 1.00 6.05 264 TYR A O 1
ATOM 2012 N N . TYR A 1 209 ? -1.938 -14.773 -1.660 1.00 5.07 265 TYR A N 1
ATOM 2013 C CA . TYR A 1 209 ? -3.081 -15.488 -2.232 1.00 5.17 265 TYR A CA 1
ATOM 2014 C C . TYR A 1 209 ? -4.132 -15.737 -1.146 1.00 5.26 265 TYR A C 1
ATOM 2015 O O . TYR A 1 209 ? -3.815 -16.005 0.012 1.00 6.04 265 TYR A O 1
ATOM 2024 N N . GLY A 1 210 ? -5.398 -15.731 -1.564 1.00 5.52 266 GLY A N 1
ATOM 2025 C CA . GLY A 1 210 ? -6.480 -16.021 -0.637 1.00 5.81 266 GLY A CA 1
ATOM 2026 C C . GLY A 1 210 ? -6.772 -17.494 -0.518 1.00 5.83 266 GLY A C 1
ATOM 2027 O O . GLY A 1 210 ? -6.945 -18.210 -1.505 1.00 6.55 266 GLY A O 1
ATOM 2028 N N . GLY A 1 211 ? -6.911 -17.966 0.734 1.00 5.60 267 GLY A N 1
ATOM 2029 C CA . GLY A 1 211 ? -7.336 -19.320 0.993 1.00 6.04 267 GLY A CA 1
ATOM 2030 C C . GLY A 1 211 ? -8.732 -19.652 0.484 1.00 5.35 267 GLY A C 1
ATOM 2031 O O . GLY A 1 211 ? -9.057 -20.840 0.345 1.00 6.16 267 GLY A O 1
ATOM 2032 N N . ALA A 1 212 ? -9.535 -18.627 0.214 1.00 5.27 268 ALA A N 1
ATOM 2033 C CA . ALA A 1 212 ? -10.946 -18.796 -0.132 1.00 5.42 268 ALA A CA 1
ATOM 2034 C C . ALA A 1 212 ? -11.173 -19.123 -1.604 1.00 5.06 268 ALA A C 1
ATOM 2035 O O . ALA A 1 212 ? -12.335 -19.318 -1.977 1.00 5.49 268 ALA A O 1
ATOM 2037 N N . PHE A 1 213 ? -10.139 -19.171 -2.463 1.00 4.90 269 PHE A N 1
ATOM 2038 C CA . PHE A 1 213 ? -10.390 -19.439 -3.895 1.00 4.83 269 PHE A CA 1
ATOM 2039 C C . PHE A 1 213 ? -9.098 -19.915 -4.551 1.00 4.62 269 PHE A C 1
ATOM 2040 O O . PHE A 1 213 ? -8.224 -19.090 -4.871 1.00 5.12 269 PHE A O 1
ATOM 2048 N N . PHE A 1 214 ? -8.976 -21.211 -4.784 1.00 4.49 270 PHE A N 1
ATOM 2049 C CA . PHE A 1 214 ? -7.821 -21.752 -5.523 1.00 4.51 270 PHE A CA 1
ATOM 2050 C C . PHE A 1 214 ? -8.315 -22.923 -6.340 1.00 4.64 270 PHE A C 1
ATOM 2051 O O . PHE A 1 214 ? -9.466 -23.380 -6.169 1.00 5.20 270 PHE A O 1
ATOM 2059 N N . GLY A 1 215 ? -7.477 -23.473 -7.217 1.00 4.62 271 GLY A N 1
ATOM 2060 C CA . GLY A 1 215 ? -7.916 -24.622 -7.982 1.00 5.06 271 GLY A CA 1
ATOM 2061 C C . GLY A 1 215 ? -6.916 -24.988 -9.041 1.00 4.85 271 GLY A C 1
ATOM 2062 O O . GLY A 1 215 ? -5.747 -24.577 -8.978 1.00 5.21 271 GLY A O 1
ATOM 2063 N N . GLY A 1 216 ? -7.349 -25.808 -9.984 1.00 5.02 272 GLY A N 1
ATOM 2064 C CA . GLY A 1 216 ? -6.434 -26.321 -11.002 1.00 5.34 272 GLY A CA 1
ATOM 2065 C C . GLY A 1 216 ? -6.915 -27.646 -11.534 1.00 4.97 272 GLY A C 1
ATOM 2066 O O . GLY A 1 216 ? -8.069 -28.032 -11.343 1.00 5.89 272 GLY A O 1
ATOM 2067 N N . SER A 1 217 ? -6.044 -28.348 -12.239 1.00 5.21 273 SER A N 1
ATOM 2068 C CA . SER A 1 217 ? -6.358 -29.712 -12.630 1.00 5.57 273 SER A CA 1
ATOM 2069 C C . SER A 1 217 ? -6.518 -30.563 -11.368 1.00 5.81 273 SER A C 1
ATOM 2070 O O . SER A 1 217 ? -5.979 -30.246 -10.305 1.00 5.93 273 SER A O 1
ATOM 2073 N N . VAL A 1 218 ? -7.193 -31.698 -11.502 1.00 6.48 274 VAL A N 1
ATOM 2074 C CA . VAL A 1 218 ? -7.306 -32.570 -10.349 1.00 7.02 274 VAL A CA 1
ATOM 2075 C C . VAL A 1 218 ? -5.927 -32.959 -9.832 1.00 6.91 274 VAL A C 1
ATOM 2076 O O . VAL A 1 218 ? -5.691 -32.964 -8.615 1.00 7.83 274 VAL A O 1
ATOM 2080 N N . GLN A 1 219 ? -5.013 -33.297 -10.727 1.00 6.96 275 GLN A N 1
ATOM 2081 C CA . GLN A 1 219 ? -3.668 -33.706 -10.298 1.00 7.32 275 GLN A CA 1
ATOM 2082 C C . GLN A 1 219 ? -2.978 -32.621 -9.484 1.00 6.69 275 GLN A C 1
ATOM 2083 O O . GLN A 1 219 ? -2.346 -32.901 -8.451 1.00 7.47 275 GLN A O 1
ATOM 2089 N N A GLU A 1 220 ? -3.033 -31.387 -9.966 0.60 5.93 276 GLU A N 1
ATOM 2090 N N B GLU A 1 220 ? -3.035 -31.380 -9.957 0.40 5.73 276 GLU A N 1
ATOM 2091 C CA A GLU A 1 220 ? -2.348 -30.304 -9.260 0.60 6.02 276 GLU A CA 1
ATOM 2092 C CA B GLU A 1 220 ? -2.333 -30.308 -9.253 0.40 5.75 276 GLU A CA 1
ATOM 2093 C C A GLU A 1 220 ? -3.046 -29.951 -7.948 0.60 5.74 276 GLU A C 1
ATOM 2094 C C B GLU A 1 220 ? -3.044 -29.946 -7.947 0.40 5.40 276 GLU A C 1
ATOM 2095 O O A GLU A 1 220 ? -2.370 -29.607 -6.973 0.60 6.32 276 GLU A O 1
ATOM 2096 O O B GLU A 1 220 ? -2.367 -29.594 -6.977 0.40 5.59 276 GLU A O 1
ATOM 2107 N N . VAL A 1 221 ? -4.383 -30.024 -7.914 1.00 5.36 277 VAL A N 1
ATOM 2108 C CA . VAL A 1 221 ? -5.084 -29.751 -6.677 1.00 5.76 277 VAL A CA 1
ATOM 2109 C C . VAL A 1 221 ? -4.791 -30.861 -5.656 1.00 6.03 277 VAL A C 1
ATOM 2110 O O . VAL A 1 221 ? -4.634 -30.568 -4.457 1.00 6.95 277 VAL A O 1
ATOM 2114 N N A GLN A 1 222 ? -4.716 -32.121 -6.115 0.65 6.74 278 GLN A N 1
ATOM 2115 N N B GLN A 1 222 ? -4.755 -32.126 -6.109 0.35 6.66 278 GLN A N 1
ATOM 2116 C CA A GLN A 1 222 ? -4.343 -33.195 -5.218 0.65 7.97 278 GLN A CA 1
ATOM 2117 C CA B GLN A 1 222 ? -4.313 -33.271 -5.284 0.35 8.24 278 GLN A CA 1
ATOM 2118 C C A GLN A 1 222 ? -2.969 -32.895 -4.589 0.65 6.99 278 GLN A C 1
ATOM 2119 C C B GLN A 1 222 ? -2.983 -32.923 -4.603 0.35 6.81 278 GLN A C 1
ATOM 2120 O O A GLN A 1 222 ? -2.761 -33.107 -3.375 0.65 8.21 278 GLN A O 1
ATOM 2121 O O B GLN A 1 222 ? -2.798 -33.095 -3.389 0.35 7.87 278 GLN A O 1
ATOM 2132 N N . ARG A 1 223 ? -2.017 -32.472 -5.407 1.00 6.95 279 ARG A N 1
ATOM 2133 C CA . ARG A 1 223 ? -0.665 -32.204 -4.916 1.00 7.27 279 ARG A CA 1
ATOM 2134 C C . ARG A 1 223 ? -0.682 -31.086 -3.890 1.00 6.37 279 ARG A C 1
ATOM 2135 O O . ARG A 1 223 ? -0.037 -31.175 -2.833 1.00 7.06 279 ARG A O 1
ATOM 2143 N N . LEU A 1 224 ? -1.391 -30.005 -4.193 1.00 5.63 280 LEU A N 1
ATOM 2144 C CA . LEU A 1 224 ? -1.419 -28.844 -3.321 1.00 5.47 280 LEU A CA 1
ATOM 2145 C C . LEU A 1 224 ? -2.044 -29.209 -1.985 1.00 5.51 280 LEU A C 1
ATOM 2146 O O . LEU A 1 224 ? -1.516 -28.864 -0.914 1.00 5.96 280 LEU A O 1
ATOM 2151 N N . THR A 1 225 ? -3.217 -29.822 -2.043 1.00 5.59 281 THR A N 1
ATOM 2152 C CA . THR A 1 225 ? -3.959 -30.116 -0.825 1.00 6.04 281 THR A CA 1
ATOM 2153 C C . THR A 1 225 ? -3.233 -31.133 0.049 1.00 6.19 281 THR A C 1
ATOM 2154 O O . THR A 1 225 ? -3.178 -30.970 1.264 1.00 6.53 281 THR A O 1
ATOM 2158 N N A ARG A 1 226 ? -2.663 -32.173 -0.554 0.50 6.37 282 ARG A N 1
ATOM 2159 N N B ARG A 1 226 ? -2.649 -32.154 -0.582 0.50 6.49 282 ARG A N 1
ATOM 2160 C CA A ARG A 1 226 ? -1.896 -33.117 0.241 0.50 6.84 282 ARG A CA 1
ATOM 2161 C CA B ARG A 1 226 ? -1.845 -33.147 0.124 0.50 7.33 282 ARG A CA 1
ATOM 2162 C C A ARG A 1 226 ? -0.678 -32.421 0.872 0.50 6.57 282 ARG A C 1
ATOM 2163 C C B ARG A 1 226 ? -0.651 -32.482 0.817 0.50 6.73 282 ARG A C 1
ATOM 2164 O O A ARG A 1 226 ? -0.393 -32.617 2.075 0.50 7.02 282 ARG A O 1
ATOM 2165 O O B ARG A 1 226 ? -0.349 -32.776 1.983 0.50 7.26 282 ARG A O 1
ATOM 2180 N N . ALA A 1 227 ? 0.030 -31.597 0.107 1.00 6.61 283 ALA A N 1
ATOM 2181 C CA . ALA A 1 227 ? 1.216 -30.935 0.655 1.00 6.68 283 ALA A CA 1
ATOM 2182 C C . ALA A 1 227 ? 0.828 -30.053 1.822 1.00 6.34 283 ALA A C 1
ATOM 2183 O O . ALA A 1 227 ? 1.510 -30.012 2.856 1.00 7.06 283 ALA A O 1
ATOM 2185 N N . CYS A 1 228 ? -0.264 -29.292 1.673 1.00 6.15 284 CYS A N 1
ATOM 2186 C CA . CYS A 1 228 ? -0.672 -28.386 2.736 1.00 6.38 284 CYS A CA 1
ATOM 2187 C C . CYS A 1 228 ? -1.101 -29.195 3.968 1.00 6.35 284 CYS A C 1
ATOM 2188 O O . CYS A 1 228 ? -0.764 -28.820 5.096 1.00 7.21 284 CYS A O 1
ATOM 2191 N N . HIS A 1 229 ? -1.851 -30.280 3.761 1.00 6.34 285 HIS A N 1
ATOM 2192 C CA . HIS A 1 229 ? -2.247 -31.122 4.888 1.00 6.81 285 HIS A CA 1
ATOM 2193 C C . HIS A 1 229 ? -1.026 -31.703 5.604 1.00 6.85 285 HIS A C 1
ATOM 2194 O O . HIS A 1 229 ? -0.932 -31.671 6.835 1.00 7.24 285 HIS A O 1
ATOM 2201 N N . GLN A 1 230 ? -0.093 -32.252 4.846 1.00 7.05 286 GLN A N 1
ATOM 2202 C CA . GLN A 1 230 ? 1.074 -32.851 5.471 1.00 7.87 286 GLN A CA 1
ATOM 2203 C C . GLN A 1 230 ? 1.888 -31.802 6.258 1.00 7.61 286 GLN A C 1
ATOM 2204 O O . GLN A 1 230 ? 2.427 -32.105 7.323 1.00 8.49 286 GLN A O 1
ATOM 2210 N N . ALA A 1 231 ? 1.972 -30.580 5.733 1.00 7.33 287 ALA A N 1
ATOM 2211 C CA . ALA A 1 231 ? 2.653 -29.502 6.398 1.00 7.87 287 ALA A CA 1
ATOM 2212 C C . ALA A 1 231 ? 1.931 -29.122 7.700 1.00 7.69 287 ALA A C 1
ATOM 2213 O O . ALA A 1 231 ? 2.547 -28.836 8.738 1.00 8.60 287 ALA A O 1
ATOM 2215 N N A MET A 1 232 ? 0.600 -29.060 7.648 0.50 7.26 288 MET A N 1
ATOM 2216 N N B MET A 1 232 ? 0.599 -29.086 7.660 0.50 7.42 288 MET A N 1
ATOM 2217 C CA A MET A 1 232 ? -0.211 -28.811 8.829 0.50 7.23 288 MET A CA 1
ATOM 2218 C CA B MET A 1 232 ? -0.174 -28.753 8.840 0.50 7.56 288 MET A CA 1
ATOM 2219 C C A MET A 1 232 ? 0.074 -29.845 9.907 0.50 7.35 288 MET A C 1
ATOM 2220 C C B MET A 1 232 ? -0.034 -29.850 9.905 0.50 7.36 288 MET A C 1
ATOM 2221 O O A MET A 1 232 ? 0.151 -29.489 11.097 0.50 8.32 288 MET A O 1
ATOM 2222 O O B MET A 1 232 ? -0.065 -29.527 11.109 0.50 7.55 288 MET A O 1
ATOM 2231 N N . MET A 1 233 ? 0.167 -31.095 9.508 1.00 7.42 289 MET A N 1
ATOM 2232 C CA . MET A 1 233 ? 0.374 -32.161 10.484 1.00 8.49 289 MET A CA 1
ATOM 2233 C C . MET A 1 233 ? 1.761 -32.052 11.126 1.00 8.60 289 MET A C 1
ATOM 2234 O O . MET A 1 233 ? 1.909 -32.352 12.319 1.00 9.83 289 MET A O 1
ATOM 2239 N N . VAL A 1 234 ? 2.786 -31.659 10.368 1.00 7.89 290 VAL A N 1
ATOM 2240 C CA . VAL A 1 234 ? 4.092 -31.412 10.951 1.00 9.00 290 VAL A CA 1
ATOM 2241 C C . VAL A 1 234 ? 3.975 -30.293 11.993 1.00 8.57 290 VAL A C 1
ATOM 2242 O O . VAL A 1 234 ? 4.477 -30.394 13.130 1.00 9.45 290 VAL A O 1
ATOM 2246 N N . ASP A 1 235 ? 3.321 -29.198 11.631 1.00 7.96 291 ASP A N 1
ATOM 2247 C CA . ASP A 1 235 ? 3.130 -28.092 12.568 1.00 8.06 291 ASP A CA 1
ATOM 2248 C C . ASP A 1 235 ? 2.412 -28.577 13.834 1.00 8.42 291 ASP A C 1
ATOM 2249 O O . ASP A 1 235 ? 2.819 -28.236 14.957 1.00 9.70 291 ASP A O 1
ATOM 2254 N N A GLN A 1 236 ? 1.346 -29.349 13.659 0.50 8.88 292 GLN A N 1
ATOM 2255 N N B GLN A 1 236 ? 1.351 -29.357 13.653 0.50 8.96 292 GLN A N 1
ATOM 2256 C CA A GLN A 1 236 ? 0.610 -29.791 14.830 0.50 10.08 292 GLN A CA 1
ATOM 2257 C CA B GLN A 1 236 ? 0.590 -29.833 14.802 0.50 10.48 292 GLN A CA 1
ATOM 2258 C C A GLN A 1 236 ? 1.517 -30.614 15.757 0.50 11.11 292 GLN A C 1
ATOM 2259 C C B GLN A 1 236 ? 1.473 -30.656 15.750 0.50 11.12 292 GLN A C 1
ATOM 2260 O O A GLN A 1 236 ? 1.488 -30.409 16.982 0.50 12.46 292 GLN A O 1
ATOM 2261 O O B GLN A 1 236 ? 1.365 -30.516 16.980 0.50 12.39 292 GLN A O 1
ATOM 2272 N N . ALA A 1 237 ? 2.317 -31.509 15.181 1.00 10.88 293 ALA A N 1
ATOM 2273 C CA . ALA A 1 237 ? 3.240 -32.331 15.977 1.00 13.03 293 ALA A CA 1
ATOM 2274 C C . ALA A 1 237 ? 4.239 -31.450 16.730 1.00 12.47 293 ALA A C 1
ATOM 2275 O O . ALA A 1 237 ? 4.696 -31.852 17.796 1.00 16.18 293 ALA A O 1
ATOM 2277 N N . ASN A 1 238 ? 4.573 -30.287 16.170 1.00 11.90 294 ASN A N 1
ATOM 2278 C CA . ASN A 1 238 ? 5.512 -29.335 16.762 1.00 12.53 294 ASN A CA 1
ATOM 2279 C C . ASN A 1 238 ? 4.830 -28.280 17.649 1.00 13.26 294 ASN A C 1
ATOM 2280 O O . ASN A 1 238 ? 5.482 -27.379 18.131 1.00 16.27 294 ASN A O 1
ATOM 2285 N N . GLY A 1 239 ? 3.520 -28.388 17.849 1.00 11.83 295 GLY A N 1
ATOM 2286 C CA . GLY A 1 239 ? 2.820 -27.449 18.717 1.00 12.91 295 GLY A CA 1
ATOM 2287 C C . GLY A 1 239 ? 2.706 -26.037 18.161 1.00 13.24 295 GLY A C 1
ATOM 2288 O O . GLY A 1 239 ? 2.722 -25.096 18.946 1.00 17.76 295 GLY A O 1
ATOM 2289 N N . ILE A 1 240 ? 2.533 -25.881 16.855 1.00 10.84 296 ILE A N 1
ATOM 2290 C CA . ILE A 1 240 ? 2.382 -24.562 16.271 1.00 10.42 296 ILE A CA 1
ATOM 2291 C C . ILE A 1 240 ? 1.231 -24.627 15.266 1.00 9.64 296 ILE A C 1
ATOM 2292 O O . ILE A 1 240 ? 1.045 -25.619 14.597 1.00 11.05 296 ILE A O 1
ATOM 2297 N N . GLU A 1 241 ? 0.460 -23.551 15.229 1.00 9.48 297 GLU A N 1
ATOM 2298 C CA . GLU A 1 241 ? -0.604 -23.400 14.235 1.00 9.21 297 GLU A CA 1
ATOM 2299 C C . GLU A 1 241 ? -0.342 -22.111 13.473 1.00 9.27 297 GLU A C 1
ATOM 2300 O O . GLU A 1 241 ? -0.227 -21.038 14.069 1.00 10.11 297 GLU A O 1
ATOM 2306 N N . ALA A 1 242 ? -0.269 -22.213 12.140 1.00 8.67 298 ALA A N 1
ATOM 2307 C CA . ALA A 1 242 ? 0.063 -21.057 11.346 1.00 8.60 298 ALA A CA 1
ATOM 2308 C C . ALA A 1 242 ? -0.964 -19.948 11.545 1.00 8.37 298 ALA A C 1
ATOM 2309 O O . ALA A 1 242 ? -2.162 -20.187 11.728 1.00 9.54 298 ALA A O 1
ATOM 2311 N N . VAL A 1 243 ? -0.471 -18.711 11.437 1.00 8.46 299 VAL A N 1
ATOM 2312 C CA . VAL A 1 243 ? -1.224 -17.515 11.784 1.00 9.19 299 VAL A CA 1
ATOM 2313 C C . VAL A 1 243 ? -2.559 -17.426 11.015 1.00 9.08 299 VAL A C 1
ATOM 2314 O O . VAL A 1 243 ? -3.565 -17.053 11.594 1.00 10.15 299 VAL A O 1
ATOM 2318 N N . TRP A 1 244 ? -2.558 -17.741 9.726 1.00 7.95 300 TRP A N 1
ATOM 2319 C CA . TRP A 1 244 ? -3.780 -17.770 8.912 1.00 7.75 300 TRP A CA 1
ATOM 2320 C C . TRP A 1 244 ? -4.014 -19.174 8.351 1.00 7.96 300 TRP A C 1
ATOM 2321 O O . TRP A 1 244 ? -4.604 -19.348 7.299 1.00 8.88 300 TRP A O 1
ATOM 2332 N N A HIS A 1 245 ? -3.644 -20.181 9.137 0.50 7.83 301 HIS A N 1
ATOM 2333 N N B HIS A 1 245 ? -3.654 -20.180 9.168 0.50 8.19 301 HIS A N 1
ATOM 2334 C CA A HIS A 1 245 ? -4.311 -21.455 8.976 0.50 7.80 301 HIS A CA 1
ATOM 2335 C CA B HIS A 1 245 ? -4.022 -21.622 8.987 0.50 8.88 301 HIS A CA 1
ATOM 2336 C C A HIS A 1 245 ? -3.975 -21.996 7.583 0.50 7.35 301 HIS A C 1
ATOM 2337 C C B HIS A 1 245 ? -3.899 -22.037 7.519 0.50 7.89 301 HIS A C 1
ATOM 2338 O O A HIS A 1 245 ? -2.809 -21.908 7.158 0.50 7.77 301 HIS A O 1
ATOM 2339 O O B HIS A 1 245 ? -2.795 -21.941 6.976 0.50 7.83 301 HIS A O 1
ATOM 2352 N N . ASP A 1 246 ? -4.954 -22.566 6.887 1.00 7.55 302 ASP A N 1
ATOM 2353 C CA . ASP A 1 246 ? -4.781 -23.093 5.531 1.00 7.22 302 ASP A CA 1
ATOM 2354 C C . ASP A 1 246 ? -4.262 -22.029 4.568 1.00 6.45 302 ASP A C 1
ATOM 2355 O O . ASP A 1 246 ? -3.496 -22.377 3.659 1.00 6.81 302 ASP A O 1
ATOM 2360 N N . GLU A 1 247 ? -4.678 -20.772 4.724 1.00 5.99 303 GLU A N 1
ATOM 2361 C CA . GLU A 1 247 ? -4.191 -19.736 3.835 1.00 5.51 303 GLU A CA 1
ATOM 2362 C C . GLU A 1 247 ? -2.681 -19.572 3.937 1.00 5.62 303 GLU A C 1
ATOM 2363 O O . GLU A 1 247 ? -2.000 -19.307 2.926 1.00 5.57 303 GLU A O 1
ATOM 2369 N N . SER A 1 248 ? -2.128 -19.687 5.151 1.00 5.85 304 SER A N 1
ATOM 2370 C CA . SER A 1 248 ? -0.685 -19.550 5.299 1.00 5.80 304 SER A CA 1
ATOM 2371 C C . SER A 1 248 ? 0.044 -20.660 4.541 1.00 5.89 304 SER A C 1
ATOM 2372 O O . SER A 1 248 ? 1.082 -20.405 3.866 1.00 6.39 304 SER A O 1
ATOM 2375 N N . HIS A 1 249 ? -0.432 -21.896 4.676 1.00 5.88 305 HIS A N 1
ATOM 2376 C CA . HIS A 1 249 ? 0.180 -23.035 3.974 1.00 5.80 305 HIS A CA 1
ATOM 2377 C C . HIS A 1 249 ? -0.017 -22.937 2.475 1.00 5.65 305 HIS A C 1
ATOM 2378 O O . HIS A 1 249 ? 0.901 -23.248 1.710 1.00 5.67 305 HIS A O 1
ATOM 2385 N N . LEU A 1 250 ? -1.180 -22.485 2.024 1.00 5.60 306 LEU A N 1
ATOM 2386 C CA . LEU A 1 250 ? -1.422 -22.265 0.591 1.00 5.17 306 LEU A CA 1
ATOM 2387 C C . LEU A 1 250 ? -0.368 -21.298 0.040 1.00 4.97 306 LEU A C 1
ATOM 2388 O O . LEU A 1 250 ? 0.183 -21.478 -1.030 1.00 5.40 306 LEU A O 1
ATOM 2393 N N . ASN A 1 251 ? -0.145 -20.201 0.778 1.00 5.09 307 ASN A N 1
ATOM 2394 C CA . ASN A 1 251 ? 0.852 -19.201 0.337 1.00 5.31 307 ASN A CA 1
ATOM 2395 C C . ASN A 1 251 ? 2.253 -19.796 0.259 1.00 5.37 307 ASN A C 1
ATOM 2396 O O . ASN A 1 251 ? 2.990 -19.486 -0.682 1.00 5.87 307 ASN A O 1
ATOM 2401 N N . LYS A 1 252 ? 2.633 -20.632 1.222 1.00 5.70 308 LYS A N 1
ATOM 2402 C CA . LYS A 1 252 ? 3.959 -21.271 1.158 1.00 5.68 308 LYS A CA 1
ATOM 2403 C C . LYS A 1 252 ? 4.034 -22.165 -0.066 1.00 5.80 308 LYS A C 1
ATOM 2404 O O . LYS A 1 252 ? 5.036 -22.164 -0.807 1.00 6.89 308 LYS A O 1
ATOM 2410 N N . TYR A 1 253 ? 2.978 -22.951 -0.319 1.00 5.29 309 TYR A N 1
ATOM 2411 C CA . TYR A 1 253 ? 2.975 -23.864 -1.448 1.00 5.68 309 TYR A CA 1
ATOM 2412 C C . TYR A 1 253 ? 3.109 -23.094 -2.755 1.00 5.45 309 TYR A C 1
ATOM 2413 O O . TYR A 1 253 ? 3.905 -23.475 -3.618 1.00 5.77 309 TYR A O 1
ATOM 2422 N N . LEU A 1 254 ? 2.323 -22.038 -2.944 1.00 5.21 310 LEU A N 1
ATOM 2423 C CA . LEU A 1 254 ? 2.323 -21.302 -4.222 1.00 5.23 310 LEU A CA 1
ATOM 2424 C C . LEU A 1 254 ? 3.558 -20.434 -4.401 1.00 5.20 310 LEU A C 1
ATOM 2425 O O . LEU A 1 254 ? 3.870 -20.048 -5.530 1.00 5.82 310 LEU A O 1
ATOM 2430 N N . LEU A 1 255 ? 4.273 -20.113 -3.324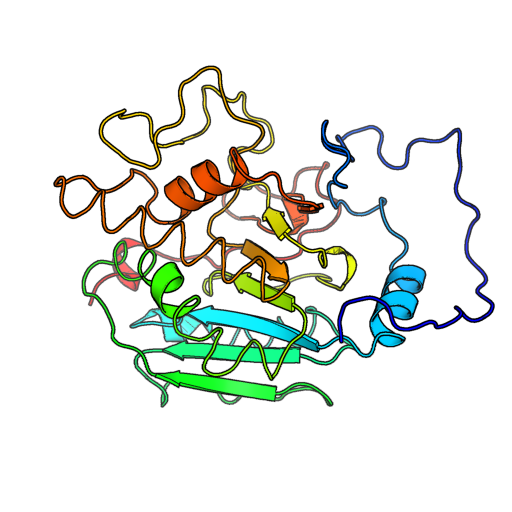 1.00 5.62 311 LEU A N 1
ATOM 2431 C CA . LEU A 1 255 ? 5.597 -19.480 -3.476 1.00 5.92 311 LEU A CA 1
ATOM 2432 C C . LEU A 1 255 ? 6.563 -20.464 -4.137 1.00 6.20 311 LEU A C 1
ATOM 2433 O O . LEU A 1 255 ? 7.358 -20.083 -5.033 1.00 7.20 311 LEU A O 1
ATOM 2438 N N A ARG A 1 256 ? 6.530 -21.720 -3.677 0.55 6.11 312 ARG A N 1
ATOM 2439 N N B ARG A 1 256 ? 6.546 -21.723 -3.710 0.45 5.92 312 ARG A N 1
ATOM 2440 C CA A ARG A 1 256 ? 7.473 -22.776 -4.060 0.55 7.20 312 ARG A CA 1
ATOM 2441 C CA B ARG A 1 256 ? 7.557 -22.654 -4.154 0.45 6.68 312 ARG A CA 1
ATOM 2442 C C A ARG A 1 256 ? 7.085 -23.502 -5.349 0.55 6.74 312 ARG A C 1
ATOM 2443 C C B ARG A 1 256 ? 7.098 -23.480 -5.368 0.45 6.40 312 ARG A C 1
ATOM 2444 O O A ARG A 1 256 ? 7.932 -24.199 -5.911 0.55 7.49 312 ARG A O 1
ATOM 2445 O O B ARG A 1 256 ? 7.935 -24.142 -5.975 0.45 7.21 312 ARG A O 1
ATOM 2460 N N . HIS A 1 257 ? 5.801 -23.432 -5.715 1.00 6.19 313 HIS A N 1
ATOM 2461 C CA . HIS A 1 257 ? 5.213 -24.097 -6.881 1.00 6.28 313 HIS A CA 1
ATOM 2462 C C . HIS A 1 257 ? 4.353 -23.039 -7.560 1.00 6.18 313 HIS A C 1
ATOM 2463 O O . HIS A 1 257 ? 3.211 -22.793 -7.135 1.00 7.18 313 HIS A O 1
ATOM 2470 N N . LYS A 1 258 ? 4.903 -22.303 -8.520 1.00 6.20 314 LYS A N 1
ATOM 2471 C CA . LYS A 1 258 ? 4.233 -21.111 -9.006 1.00 6.38 314 LYS A CA 1
ATOM 2472 C C . LYS A 1 258 ? 2.966 -21.497 -9.757 1.00 5.56 314 LYS A C 1
ATOM 2473 O O . LYS A 1 258 ? 2.951 -22.428 -10.561 1.00 6.48 314 LYS A O 1
ATOM 2479 N N . PRO A 1 259 ? 1.864 -20.751 -9.542 1.00 5.19 315 PRO A N 1
ATOM 2480 C CA . PRO A 1 259 ? 0.639 -21.039 -10.291 1.00 4.92 315 PRO A CA 1
ATOM 2481 C C . PRO A 1 259 ? 0.805 -20.669 -11.763 1.00 4.91 315 PRO A C 1
ATOM 2482 O 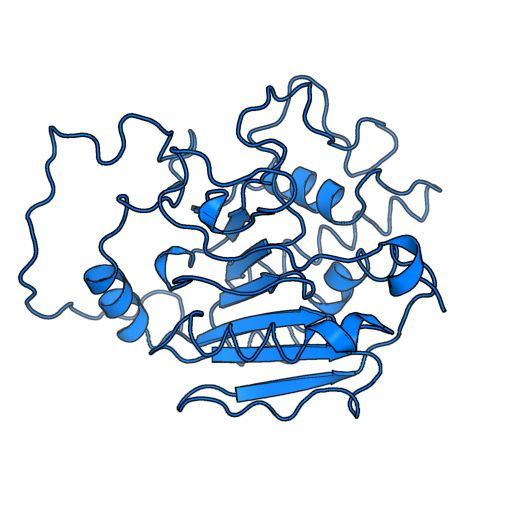O . PRO A 1 259 ? 1.554 -19.778 -12.122 1.00 6.50 315 PRO A O 1
ATOM 2486 N N . THR A 1 260 ? 0.045 -21.365 -12.604 1.00 4.43 316 THR A N 1
ATOM 2487 C CA . THR A 1 260 ? 0.044 -21.129 -14.040 1.00 4.57 316 THR A CA 1
ATOM 2488 C C . THR A 1 260 ? -0.964 -20.067 -14.495 1.00 4.43 316 THR A C 1
ATOM 2489 O O . THR A 1 260 ? -0.879 -19.602 -15.624 1.00 5.43 316 THR A O 1
ATOM 2493 N N . LYS A 1 261 ? -1.895 -19.664 -13.618 1.00 5.00 317 LYS A N 1
ATOM 2494 C CA . LYS A 1 261 ? -2.645 -18.431 -13.744 1.00 4.79 317 LYS A CA 1
ATOM 2495 C C . LYS A 1 261 ? -2.810 -17.856 -12.334 1.00 4.46 317 LYS A C 1
ATOM 2496 O O . LYS A 1 261 ? -2.840 -18.618 -11.356 1.00 4.76 317 LYS A O 1
ATOM 2502 N N . VAL A 1 262 ? -2.979 -16.541 -12.255 1.00 4.59 318 VAL A N 1
ATOM 2503 C CA . VAL A 1 262 ? -3.340 -15.883 -11.018 1.00 4.64 318 VAL A CA 1
ATOM 2504 C C . VAL A 1 262 ? -4.623 -15.110 -11.291 1.00 4.68 318 VAL A C 1
ATOM 2505 O O . VAL A 1 262 ? -4.705 -14.378 -12.266 1.00 5.79 318 VAL A O 1
ATOM 2509 N N . LEU A 1 263 ? -5.619 -15.265 -10.415 1.00 4.48 319 LEU A N 1
ATOM 2510 C CA . LEU A 1 263 ? -6.872 -14.503 -10.587 1.00 4.40 319 LEU A CA 1
ATOM 2511 C C . LEU A 1 263 ? -6.776 -13.179 -9.856 1.00 4.47 319 LEU A C 1
ATOM 2512 O O . LEU A 1 263 ? -6.263 -13.103 -8.727 1.00 5.35 319 LEU A O 1
ATOM 2517 N N . SER A 1 264 ? -7.241 -12.110 -10.504 1.00 4.73 320 SER A N 1
ATOM 2518 C CA . SER A 1 264 ? -7.280 -10.819 -9.863 1.00 4.98 320 SER A CA 1
ATOM 2519 C C . SER A 1 264 ? -8.308 -10.806 -8.735 1.00 4.90 320 SER A C 1
ATOM 2520 O O . SER A 1 264 ? -9.141 -11.705 -8.625 1.00 5.26 320 SER A O 1
ATOM 2523 N N . PRO A 1 265 ? -8.326 -9.734 -7.921 1.00 5.33 321 PRO A N 1
ATOM 2524 C CA . PRO A 1 265 ? -9.310 -9.667 -6.832 1.00 5.71 321 PRO A CA 1
ATOM 2525 C C . PRO A 1 265 ? -10.743 -9.454 -7.303 1.00 5.63 321 PRO A C 1
ATOM 2526 O O . PRO A 1 265 ? -11.659 -9.503 -6.478 1.00 5.97 321 PRO A O 1
ATOM 2530 N N . GLU A 1 266 ? -10.981 -9.288 -8.611 1.00 5.63 322 GLU A N 1
ATOM 2531 C CA . GLU A 1 266 ? -12.351 -9.407 -9.113 1.00 5.65 322 GLU A CA 1
ATOM 2532 C C . GLU A 1 266 ? -12.991 -10.700 -8.640 1.00 4.99 322 GLU A C 1
ATOM 2533 O O . GLU A 1 266 ? -14.225 -10.778 -8.467 1.00 5.84 322 GLU A O 1
ATOM 2539 N N . TYR A 1 267 ? -12.174 -11.746 -8.500 1.00 5.15 323 TYR A N 1
ATOM 2540 C CA . TYR A 1 267 ? -12.619 -13.094 -8.172 1.00 5.40 323 TYR A CA 1
ATOM 2541 C C . TYR A 1 267 ? -12.703 -13.360 -6.670 1.00 5.37 323 TYR A C 1
ATOM 2542 O O . TYR A 1 267 ? -13.140 -14.452 -6.295 1.00 6.11 323 TYR A O 1
ATOM 2551 N N . LEU A 1 268 ? -12.294 -12.411 -5.816 1.00 5.57 324 LEU A N 1
ATOM 2552 C CA . LEU A 1 268 ? -12.355 -12.654 -4.376 1.00 5.42 324 LEU A CA 1
ATOM 2553 C C . LEU A 1 268 ? -12.377 -11.281 -3.722 1.00 5.54 324 LEU A C 1
ATOM 2554 O O . LEU A 1 268 ? -11.342 -10.647 -3.561 1.00 6.60 324 LEU A O 1
ATOM 2559 N N . TRP A 1 269 ? -13.577 -10.822 -3.355 1.00 6.21 325 TRP A N 1
ATOM 2560 C CA . TRP A 1 269 ? -13.735 -9.427 -2.966 1.00 6.34 325 TRP A CA 1
ATOM 2561 C C . TRP A 1 269 ? -14.627 -9.312 -1.721 1.00 6.95 325 TRP A C 1
ATOM 2562 O O . TRP A 1 269 ? -15.370 -10.198 -1.389 1.00 9.43 325 TRP A O 1
ATOM 2573 N N . ASP A 1 270 ? -14.530 -8.169 -1.045 1.00 7.51 326 ASP A N 1
ATOM 2574 C CA . ASP A 1 270 ? -15.392 -7.831 0.092 1.00 8.23 326 ASP A CA 1
ATOM 2575 C C . ASP A 1 270 ? -15.770 -6.374 -0.082 1.00 8.32 326 ASP A C 1
ATOM 2576 O O . ASP A 1 270 ? -14.996 -5.476 0.238 1.00 8.57 326 ASP A O 1
ATOM 2581 N N . GLN A 1 271 ? -16.970 -6.137 -0.607 1.00 8.30 327 GLN A N 1
ATOM 2582 C CA . GLN A 1 271 ? -17.395 -4.786 -0.878 1.00 8.51 327 GLN A CA 1
ATOM 2583 C C . GLN A 1 271 ? -17.641 -3.977 0.395 1.00 8.83 327 GLN A C 1
ATOM 2584 O O . GLN A 1 271 ? -17.447 -2.767 0.407 1.00 9.07 327 GLN A O 1
ATOM 2590 N N A GLN A 1 272 ? -18.101 -4.627 1.468 0.60 9.28 328 GLN A N 1
ATOM 2591 N N B GLN A 1 272 ? -18.105 -4.629 1.450 0.40 9.31 328 GLN A N 1
ATOM 2592 C CA A GLN A 1 272 ? -18.335 -3.905 2.723 0.60 10.03 328 GLN A CA 1
ATOM 2593 C CA B GLN A 1 272 ? -18.338 -3.889 2.703 0.40 10.09 328 GLN A CA 1
ATOM 2594 C C A GLN A 1 272 ? -17.026 -3.287 3.215 0.60 8.79 328 GLN A C 1
ATOM 2595 C C B GLN A 1 272 ? -17.021 -3.300 3.229 0.40 8.58 328 GLN A C 1
ATOM 2596 O O A GLN A 1 272 ? -17.018 -2.147 3.674 0.60 9.24 328 GLN A O 1
ATOM 2597 O O B GLN A 1 272 ? -16.992 -2.122 3.666 0.40 9.08 328 GLN A O 1
ATOM 2608 N N . LEU A 1 273 ? -15.947 -4.069 3.167 1.00 8.70 329 LEU A N 1
ATOM 2609 C CA . LEU A 1 273 ? -14.657 -3.634 3.697 1.00 8.65 329 LEU A CA 1
ATOM 2610 C C . LEU A 1 273 ? -13.843 -2.777 2.735 1.00 7.87 329 LEU A C 1
ATOM 2611 O O . LEU A 1 273 ? -12.963 -2.049 3.222 1.00 9.31 329 LEU A O 1
ATOM 2616 N N . LEU A 1 274 ? -14.087 -2.903 1.428 1.00 6.98 330 LEU A N 1
ATOM 2617 C CA . LEU A 1 274 ? -13.169 -2.365 0.436 1.00 6.38 330 LEU A CA 1
ATOM 2618 C C . LEU A 1 274 ? -13.835 -1.544 -0.657 1.00 6.50 330 LEU A C 1
ATOM 2619 O O . LEU A 1 274 ? -13.125 -0.966 -1.483 1.00 7.23 330 LEU A O 1
ATOM 2624 N N . GLY A 1 275 ? -15.182 -1.483 -0.693 1.00 6.98 331 GLY A N 1
ATOM 2625 C CA . GLY A 1 275 ? -15.834 -0.665 -1.698 1.00 7.15 331 GLY A CA 1
ATOM 2626 C C . GLY A 1 275 ? -15.721 -1.259 -3.097 1.00 7.15 331 GLY A C 1
ATOM 2627 O O . GLY A 1 275 ? -15.676 -2.480 -3.279 1.00 7.83 331 GLY A O 1
ATOM 2628 N N . TRP A 1 276 ? -15.694 -0.371 -4.089 1.00 7.45 332 TRP A N 1
ATOM 2629 C CA . TRP A 1 276 ? -15.647 -0.773 -5.518 1.00 7.66 332 TRP A CA 1
ATOM 2630 C C . TRP A 1 276 ? -14.644 0.147 -6.189 1.00 8.06 332 TRP A C 1
ATOM 2631 O O . TRP A 1 276 ? -15.002 1.141 -6.814 1.00 9.72 332 TRP A O 1
ATOM 2642 N N . PRO A 1 277 ? -13.346 -0.156 -6.077 1.00 7.99 333 PRO A N 1
ATOM 2643 C CA . PRO A 1 277 ? -12.298 0.688 -6.678 1.00 9.13 333 PRO A CA 1
ATOM 2644 C C . PRO A 1 277 ? -12.388 0.677 -8.204 1.00 9.42 333 PRO A C 1
ATOM 2645 O O . PRO A 1 277 ? -12.829 -0.293 -8.831 1.00 8.67 333 PRO A O 1
ATOM 2649 N N . ALA A 1 278 ? -11.829 1.734 -8.780 1.00 10.33 334 ALA A N 1
ATOM 2650 C CA . ALA A 1 278 ? -11.791 1.858 -10.248 1.00 12.02 334 ALA A CA 1
ATOM 2651 C C . ALA A 1 278 ? -11.046 0.708 -10.928 1.00 10.48 334 ALA A C 1
ATOM 2652 O O . ALA A 1 278 ? -11.399 0.331 -12.048 1.00 11.82 334 ALA A O 1
ATOM 2654 N N A VAL A 1 279 ? -10.086 0.129 -10.219 0.50 9.91 335 VAL A N 1
ATOM 2655 N N B VAL A 1 279 ? -9.971 0.158 -10.324 0.50 9.86 335 VAL A N 1
ATOM 2656 C CA A VAL A 1 279 ? -9.338 -0.932 -10.789 0.50 10.06 335 VAL A CA 1
ATOM 2657 C CA B VAL A 1 279 ? -9.187 -0.932 -11.029 0.50 9.74 335 VAL A CA 1
ATOM 2658 C C A VAL A 1 279 ? -10.163 -2.215 -10.929 0.50 8.23 335 VAL A C 1
ATOM 2659 C C B VAL A 1 279 ? -10.024 -2.204 -11.179 0.50 8.89 335 VAL A C 1
ATOM 2660 O O A VAL A 1 279 ? -9.674 -3.139 -11.586 0.50 8.25 335 VAL A O 1
ATOM 2661 O O B VAL A 1 279 ? -9.675 -3.061 -11.971 0.50 10.12 335 VAL A O 1
ATOM 2668 N N A LEU A 1 280 ? -11.333 -2.317 -10.283 0.60 9.09 336 LEU A N 1
ATOM 2669 N N B LEU A 1 280 ? -11.098 -2.316 -10.386 0.40 8.03 336 LEU A N 1
ATOM 2670 C CA A LEU A 1 280 ? -12.159 -3.485 -10.472 0.60 9.79 336 LEU A CA 1
ATOM 2671 C CA B LEU A 1 280 ? -12.025 -3.463 -10.401 0.40 8.93 336 LEU A CA 1
ATOM 2672 C C A LEU A 1 280 ? -13.280 -3.130 -11.416 0.60 9.82 336 LEU A C 1
ATOM 2673 C C B LEU A 1 280 ? -13.197 -3.156 -11.366 0.40 9.00 336 LEU A C 1
ATOM 2674 O O A LEU A 1 280 ? -14.235 -2.438 -11.047 0.60 11.83 336 LEU A O 1
ATOM 2675 O O B LEU A 1 280 ? -14.136 -2.469 -10.956 0.40 10.78 336 LEU A O 1
ATOM 2684 N N . ARG A 1 281 ? -13.180 -3.661 -12.618 1.00 9.28 337 ARG A N 1
ATOM 2685 C CA . ARG A 1 281 ? -14.221 -3.403 -13.580 1.00 10.05 337 ARG A CA 1
ATOM 2686 C C . ARG A 1 281 ? -15.447 -4.269 -13.310 1.00 9.77 337 ARG A C 1
ATOM 2687 O O . ARG A 1 281 ? -16.560 -3.907 -13.717 1.00 12.43 337 ARG A O 1
ATOM 2695 N N A LYS A 1 282 ? -15.233 -5.429 -12.680 0.50 8.80 338 LYS A N 1
ATOM 2696 N N B LYS A 1 282 ? -15.223 -5.411 -12.644 0.50 8.61 338 LYS A N 1
ATOM 2697 C CA A LYS A 1 282 ? -16.306 -6.305 -12.270 0.50 8.72 338 LYS A CA 1
ATOM 2698 C CA B LYS A 1 282 ? -16.239 -6.394 -12.313 0.50 8.21 338 LYS A CA 1
ATOM 2699 C C A LYS A 1 282 ? -15.991 -6.820 -10.874 0.50 8.11 338 LYS A C 1
ATOM 2700 C C B LYS A 1 282 ? -15.985 -6.876 -10.889 0.50 7.90 338 LYS A C 1
ATOM 2701 O O A LYS A 1 282 ? -14.831 -6.949 -10.506 0.50 8.81 338 LYS A O 1
ATOM 2702 O O B LYS A 1 282 ? -14.842 -7.078 -10.522 0.50 8.54 338 LYS A O 1
ATOM 2713 N N . LEU A 1 283 ? -17.061 -7.072 -10.117 1.00 7.65 339 LEU A N 1
ATOM 2714 C CA . LEU A 1 283 ? -16.991 -7.728 -8.803 1.00 7.11 339 LEU A CA 1
ATOM 2715 C C . LEU A 1 283 ? -17.681 -9.067 -8.998 1.00 6.51 339 LEU A C 1
ATOM 2716 O O . LEU A 1 283 ? -18.905 -9.135 -9.153 1.00 8.03 339 LEU A O 1
ATOM 2721 N N . ARG A 1 284 ? -16.898 -10.140 -9.062 1.00 5.59 340 ARG A N 1
ATOM 2722 C CA . ARG A 1 284 ? -17.424 -11.419 -9.500 1.00 5.54 340 ARG A CA 1
ATOM 2723 C C . ARG A 1 284 ? -17.867 -12.340 -8.365 1.00 5.53 340 ARG A C 1
ATOM 2724 O O . ARG A 1 284 ? -18.879 -13.034 -8.511 1.00 6.12 340 ARG A O 1
ATOM 2732 N N . PHE A 1 285 ? -17.100 -12.406 -7.294 1.00 6.03 341 PHE A N 1
ATOM 2733 C CA . PHE A 1 285 ? -17.313 -13.379 -6.220 1.00 5.90 341 PHE A CA 1
ATOM 2734 C C . PHE A 1 285 ? -16.946 -12.658 -4.943 1.00 6.29 341 PHE A C 1
ATOM 2735 O O . PHE A 1 285 ? -15.808 -12.220 -4.789 1.00 6.74 341 PHE A O 1
ATOM 2743 N N A THR A 1 286 ? -17.975 -12.440 -4.092 0.70 7.01 342 THR A N 1
ATOM 2744 N N B THR A 1 286 ? -17.903 -12.493 -4.031 0.30 6.15 342 THR A N 1
ATOM 2745 C CA A THR A 1 286 ? -17.931 -11.451 -3.020 0.70 7.42 342 THR A CA 1
ATOM 2746 C CA B THR A 1 286 ? -17.675 -11.548 -2.984 0.30 6.74 342 THR A CA 1
ATOM 2747 C C A THR A 1 286 ? -18.368 -12.050 -1.677 0.70 6.94 342 THR A C 1
ATOM 2748 C C B THR A 1 286 ? -18.338 -12.026 -1.692 0.30 6.68 342 THR A C 1
ATOM 2749 O O A THR A 1 286 ? -19.236 -12.907 -1.604 0.70 7.54 342 THR A O 1
ATOM 2750 O O B THR A 1 286 ? -19.285 -12.813 -1.680 0.30 6.82 342 THR A O 1
ATOM 2757 N N . ALA A 1 287 ? -17.791 -11.486 -0.603 1.00 7.32 343 ALA A N 1
ATOM 2758 C CA . ALA A 1 287 ? -18.148 -11.887 0.756 1.00 7.70 343 ALA A CA 1
ATOM 2759 C C . ALA A 1 287 ? -19.613 -11.556 1.065 1.00 8.41 343 ALA A C 1
ATOM 2760 O O . ALA A 1 287 ? -20.099 -10.485 0.729 1.00 10.24 343 ALA A O 1
ATOM 2762 N N . VAL A 1 288 ? -20.235 -12.457 1.793 1.00 9.24 344 VAL A N 1
ATOM 2763 C CA . VAL A 1 288 ? -21.530 -12.222 2.427 1.00 11.33 344 VAL A CA 1
ATOM 2764 C C . VAL A 1 288 ? -21.260 -11.817 3.871 1.00 14.33 344 VAL A C 1
ATOM 2765 O O . VAL A 1 288 ? -20.528 -12.495 4.597 1.00 15.93 344 VAL A O 1
ATOM 2769 N N . PRO A 1 289 ? -21.833 -10.705 4.323 1.00 19.27 345 PRO A N 1
ATOM 2770 C CA . PRO A 1 289 ? -21.552 -10.230 5.667 1.00 21.85 345 PRO A CA 1
ATOM 2771 C C . PRO A 1 289 ? -21.870 -11.322 6.687 1.00 21.47 345 PRO A C 1
ATOM 2772 O O . PRO A 1 289 ? -22.900 -12.028 6.587 1.00 23.92 345 PRO A O 1
ATOM 2776 N N . LYS A 1 290 ? -20.995 -11.417 7.699 0.85 18.90 346 LYS A N 1
ATOM 2777 C CA . LYS A 1 290 ? -21.202 -12.320 8.781 0.85 18.76 346 LYS A CA 1
ATOM 2778 C C . LYS A 1 290 ? -20.503 -11.790 10.025 0.85 22.09 346 LYS A C 1
ATOM 2779 O O . LYS A 1 290 ? -19.541 -11.015 9.944 0.85 24.62 346 LYS A O 1
ATOM 2785 N N . ASN A 1 291 ? -21.005 -12.270 11.170 0.85 22.31 347 ASN A N 1
ATOM 2786 C CA . ASN A 1 291 ? -20.487 -11.979 12.507 0.85 25.88 347 ASN A CA 1
ATOM 2787 C C . ASN A 1 291 ? -19.701 -13.264 12.831 0.85 21.65 347 ASN A C 1
ATOM 2788 O O . ASN A 1 291 ? -20.278 -14.306 13.143 0.85 24.56 347 ASN A O 1
ATOM 2793 N N . HIS A 1 292 ? -18.360 -13.136 12.807 0.85 23.39 348 HIS A N 1
ATOM 2794 C CA . HIS A 1 292 ? -17.453 -14.259 13.009 0.85 23.68 348 HIS A CA 1
ATOM 2795 C C . HIS A 1 292 ? -17.816 -15.015 14.295 0.85 24.61 348 HIS A C 1
ATOM 2796 O O . HIS A 1 292 ? -17.964 -16.240 14.281 0.85 24.06 348 HIS A O 1
ATOM 2803 N N . GLN A 1 293 ? -17.925 -14.278 15.406 0.85 25.50 349 GLN A N 1
ATOM 2804 C CA . GLN A 1 293 ? -18.069 -14.882 16.729 0.85 28.71 349 GLN A CA 1
ATOM 2805 C C . GLN A 1 293 ? -19.376 -15.695 16.777 0.85 27.28 349 GLN A C 1
ATOM 2806 O O . GLN A 1 293 ? -19.406 -16.837 17.271 0.85 32.25 349 GLN A O 1
ATOM 2812 N N . ALA A 1 294 ? -20.461 -15.123 16.246 0.85 24.46 350 ALA A N 1
ATOM 2813 C CA . ALA A 1 294 ? -21.772 -15.769 16.309 0.85 24.19 350 ALA A CA 1
ATOM 2814 C C . ALA A 1 294 ? -21.760 -17.042 15.455 0.85 23.28 350 ALA A C 1
ATOM 2815 O O . ALA A 1 294 ? -22.176 -18.112 15.918 0.85 28.26 350 ALA A O 1
ATOM 2817 N N . VAL A 1 295 ? -21.300 -16.917 14.208 0.85 23.52 351 VAL A N 1
ATOM 2818 C CA . VAL A 1 295 ? -21.524 -17.951 13.211 0.85 20.25 351 VAL A CA 1
ATOM 2819 C C . VAL A 1 295 ? -20.532 -19.108 13.380 0.85 18.94 351 VAL A C 1
ATOM 2820 O O . VAL A 1 295 ? -20.782 -20.161 12.876 0.85 17.16 351 VAL A O 1
ATOM 2824 N N . ARG A 1 296 ? -19.406 -18.889 14.065 0.85 19.90 352 ARG A N 1
ATOM 2825 C CA . ARG A 1 296 ? -18.365 -19.912 14.210 0.85 18.70 352 ARG A CA 1
ATOM 2826 C C . ARG A 1 296 ? -18.501 -20.741 15.483 0.85 21.64 352 ARG A C 1
ATOM 2827 O O . ARG A 1 296 ? -17.697 -21.656 15.664 0.85 21.08 352 ARG A O 1
ATOM 2835 N N . ASN A 1 297 ? -19.451 -20.379 16.356 0.85 24.12 353 ASN A N 1
ATOM 2836 C CA . ASN A 1 297 ? -19.599 -20.967 17.672 0.85 25.26 353 ASN A CA 1
ATOM 2837 C C . ASN A 1 297 ? -21.061 -21.340 17.909 0.85 28.47 353 ASN A C 1
ATOM 2838 O O . ASN A 1 297 ? -21.950 -20.715 17.332 0.85 29.58 353 ASN A O 1
ATOM 2843 N N . PRO A 1 298 ? -21.348 -22.369 18.750 0.85 31.93 354 PRO A N 1
ATOM 2844 C CA . PRO A 1 298 ? -22.723 -22.770 19.051 0.85 35.47 354 PRO A CA 1
ATOM 2845 C C . PRO A 1 298 ? -23.621 -21.602 19.488 0.85 42.44 354 PRO A C 1
ATOM 2846 O O . PRO A 1 298 ? -23.224 -20.784 20.320 0.85 44.80 354 PRO A O 1
#

Organism: Homo sapiens (NCBI:txid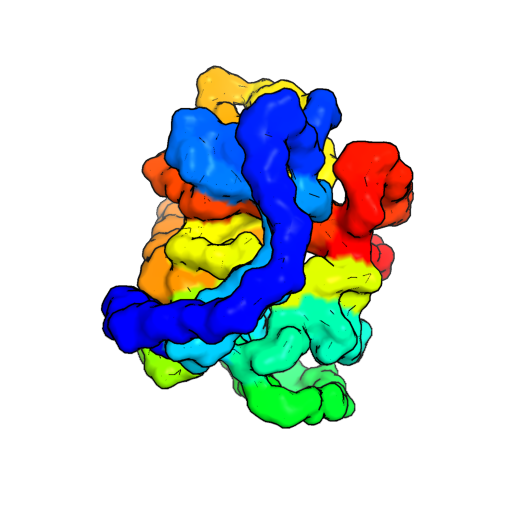9606)

Secondary structure (DSSP, 8-state):
--S-----PPP---PPP-TTS-S-SSS--B-TTS-BEE-TTS--HHHHHHHHHHTT-EEEEEEEE-GGGGGGHHHHHHHHHHHBSTTSEEEEEEEES-GGGS------TTEEEEEEE----SSHHHHHHHHHHHHHHHIIIIIHHH-SEEEEE-SSEEE-S-B-GGG-SSEEEEB-TTTTTS-GGGS-----TTSTT---TT--S--B-TTEEEEEHHHHHHHHHHHHHHHHHHHHTT---TTHHHHHHHHHHHHS--SEEE-GGGSB-HHHH---TT-S---EEEPP--HHHHT--

InterPro domains:
  IPR005076 Glycosyl transferase, family 6 [PF03414] (41-353)
  IPR005076 Glycosyl transferase, family 6 [PTHR10462] (19-353)
  IPR029044 Nucleotide-diphospho-sugar transferases [G3DSA:3.90.550.10] (60-354)
  IPR029044 Nucleotide-diphospho-sugar transferases [SSF53448] (65-343)

Solvent-accessible surface area: 14450 Å² total; per-residue (Å²): 46,93,66,139,113,191,66,96,79,67,213,55,123,96,116,151,101,146,142,174,63,73,66,12,168,86,28,100,42,60,2,119,65,146,2,62,3,6,11,46,37,46,45,51,46,86,44,34,46,53,80,29,106,68,26,76,1,12,0,0,0,1,0,14,0,7,60,85,40,25,85,23,0,120,70,0,0,58,15,0,31,152,47,0,2,92,61,9,102,2,6,0,0,0,0,0,40,60,57,113,38,22,34,240,28,126,51,35,141,49,27,96,52,16,61,12,124,20,146,35,36,172,96,70,30,30,25,27,20,40,32,3,43,18,4,18,77,26,2,139,170,68,0,110,100,58,11,23,21,0,0,3,4,34,5,13,8,40,4,91,37,59,0,2,0,3,0,3,11,70,5,0,0,0,10,43,14,40,41,85,74,43,70,103,100,59,13,50,6,2,60,104,85,123,3,77,0,64,1,31,113,109,53,4,48,33,5,3,0,6,15,1,8,0,0,14,6,104,35,0,42,119,0,0,125,41,2,26,102,23,10,58,69,3,112,93,95,73,25,59,2,68,116,18,6,28,1,7,0,2,42,18,0,19,133,87,84,0,59,30,0,0,0,0,0,0,12,2,27,60,139,140,69,32,141,42,105,30,4,129,61,4,1,0,0,26,29,9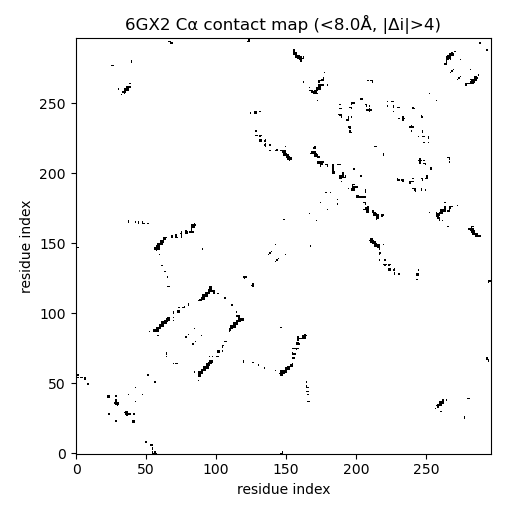1,72,98,92,134,53,26,44,53,161

CATH classification: 3.90.550.10

B-factor: mean 12.72, std 8.29, range [4.19, 56.61]

Radius of gyration: 18.86 Å; Cα contacts (8 Å, |Δi|>4): 587; chains: 1; bounding box: 45×43×57 Å

Foldseek 3Di:
DPPDDFDDFDDDDDDDDDPPDDQDPPDDQAAPVGFGADAPSPDDVVVLVRRCVSVLAEEEEEEEQEALSLVLQAQAVQQCQVAPAPPGAYEYEYEYQCQVSRDDHDHDPNYYYDYHYDDDDQFPLCVLQCVLVVLLVCLVPDDVVGGFKYKYFYRQKHFDHHDHPVQEAAWEFEAAAVDQPHDQLPALAQCDPLAPLHDHSVAADGQTDSGIIMHTSVSSSVLSVQLVVRQVSCVVSPHAGPNHSSSSSRSSCRVVPGNHYYYCLAEEECVVPNQDPSHPHNTMYGNDDDCVVSSHD

Sequence (297 aa):
AIGGEEFFMMVVSSLPRMVYPQPPKKVLTPPCRKKDVLVVVTPPWLAPIVWEGTFNIDILNEQFRLQQNNTTIGLTVFAIIKKYVAFLKKLFLEETAEKKHFMVGHRRVHYYVFTDQPPAAAAVPRVTLGTGRQLSVLEVRAAYKKRWWQDVSMMRRMEMISSDDFCCEERRRRFLSSEVDYLVCVDVDMEFRRDHVGVEILTPLFGTLHPGFYGSSSREEAFTYERRPQQSQQAYIPKDEGDFYYGGAFFGGSVQEEVQQRLTRRACHQAMMMVDQQANGIEAVWHHDESHLNKYLLRRHKPTKVLSPEYLWDQQQLLGWPAVVLLRKKLRFTTAVPKNHQAVRNP